Protein AF-C6Y3M0-F1 (afdb_monomer)

Secondary structure (DSSP, 8-state):
------------S-GGGGHHHHHHHHHHSS-THHHHHIIIIITT-HHHHHHHHHHH----HHHHHHHHHHHHHHHHTTSPPPHHHHHHHHHHHHHHHHHHHHHHHTT-HHHHHHHHHHHHHHHGGG----SS--HHHHHHHHHHHHHHHHHHHS---HHHHHHHHHHHHHHHHH---SS-THHHHHHHHHHHH-GGGT---

Sequence (201 aa):
MKEELLFNEPFPAGIEQHIPALEKVLSALPEKGYLTTLHEYALDDRVLLHKMIFRFLSFSFGETVKMLQGLILYQKRGSKLNEIEKERIE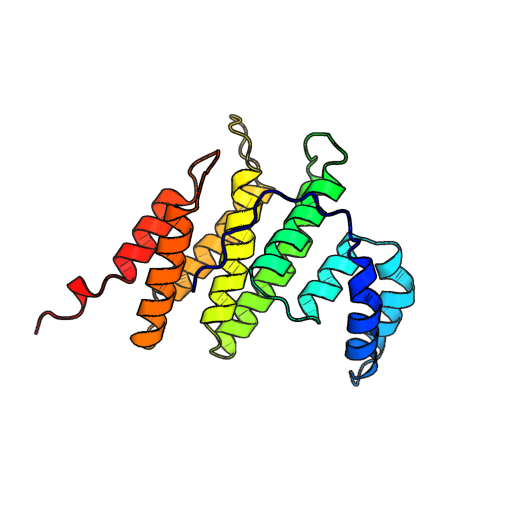QVTLVLMRRARDYRQAGDLVKAVELAFVVLTTIEPELEYTEITDWVYDTILEDASDFMTELVKCEIALDLKQELYEMIQAYLKAWKPRCGYMKGDCEEWLKALDKRRFFKW

Nearest PDB structures (foldseek):
  7xc7-assembly1_D  TM=3.978E-01  e=8.635E+00  Candidatus Scalindua brodae
  5jhe-assembly1_A-2  TM=2.469E-01  e=9.480E+00  Saccharomyces cerevisiae S288C
  4uos-assembly1_A  TM=2.429E-01  e=7.865E+00  synthetic construct

Organism: Pedobacter heparinus (strain ATCC 13125 / DSM 2366 / CIP 104194 / JCM 7457 / NBRC 12017 / NCIMB 9290 / NRRL B-14731 / HIM 762-3) (NCBI:txid485917)

Solvent-accessible surface area (backbone atoms only — not comparable to full-atom values): 11854 Å² total; per-residue (Å²): 138,85,77,76,83,82,86,80,70,85,80,84,78,59,77,69,77,48,45,68,60,48,52,54,54,32,69,68,43,94,63,51,63,62,41,51,43,41,77,75,46,21,80,83,32,66,60,53,38,50,36,51,45,66,70,75,53,87,71,56,63,69,56,49,34,52,52,53,48,43,50,53,54,62,60,25,73,90,50,83,71,52,68,71,49,45,52,50,50,46,61,38,49,52,46,42,52,49,50,17,50,52,27,45,75,72,66,42,52,66,62,17,49,44,39,34,45,37,51,46,72,55,49,50,62,67,47,69,94,53,100,66,80,57,62,67,59,48,51,53,45,48,58,35,49,52,52,50,55,53,55,61,70,48,97,67,59,73,67,56,44,48,53,51,43,52,51,54,50,52,44,63,71,70,56,76,65,65,68,57,74,64,54,60,58,52,55,50,48,45,58,66,53,47,64,86,75,76,73,84,128

Foldseek 3Di:
DDPPLPPDDDPPPDLVVCLVVLLVQCVPDPDVVVVVCCVPPCVPPVLSSLLSCLQGDDDDLSVLLNSLLNLLCVQQVVHQHDPVSLVSSLSNLVSLQVVLVVCVVVVVNVSSLSSLCSQQQNLQQSDDPDPDPPVSSVVSNCSSLVSLVVSLPDPDDLVVLVVVLVVLVVCVVVDDGPPCVCVVSSVVSNVSSDCPPVDDD

Mean predicted aligned error: 7.67 Å

Structure (mmCIF, N/CA/C/O backbone):
data_AF-C6Y3M0-F1
#
_entry.id   AF-C6Y3M0-F1
#
loop_
_atom_site.group_PDB
_atom_site.id
_atom_site.type_symbol
_atom_site.label_atom_id
_atom_site.label_alt_id
_atom_site.label_comp_id
_atom_site.label_asym_id
_atom_site.label_entity_id
_atom_site.label_seq_id
_atom_site.pdbx_PDB_ins_code
_atom_site.Cartn_x
_atom_site.Cartn_y
_atom_site.Cartn_z
_atom_site.occupancy
_atom_site.B_iso_or_equiv
_atom_site.auth_seq_id
_atom_site.auth_comp_id
_atom_site.auth_asym_id
_atom_site.auth_atom_id
_atom_site.pdbx_PDB_model_num
ATOM 1 N N . MET A 1 1 ? -5.063 -15.508 15.391 1.00 32.97 1 MET A N 1
ATOM 2 C CA . MET A 1 1 ? -4.754 -15.668 13.958 1.00 32.97 1 MET A CA 1
ATOM 3 C C . MET A 1 1 ? -3.236 -15.740 13.832 1.00 32.97 1 MET A C 1
ATOM 5 O O . MET A 1 1 ? -2.575 -14.798 14.240 1.00 32.97 1 MET A O 1
ATOM 9 N N . LYS A 1 2 ? -2.674 -16.899 13.469 1.00 30.97 2 LYS A N 1
ATOM 10 C CA 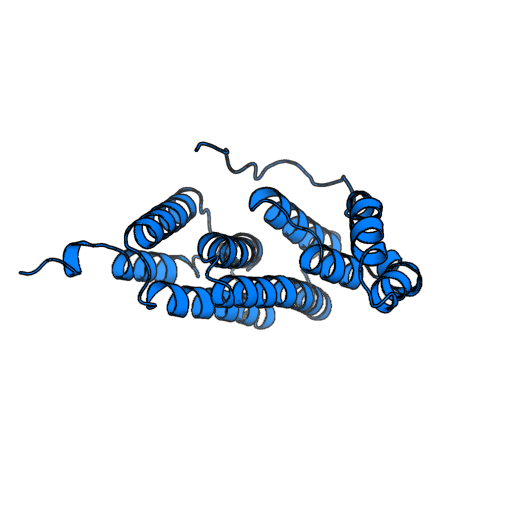. LYS A 1 2 ? -1.222 -17.103 13.323 1.00 30.97 2 LYS A CA 1
ATOM 11 C C . LYS A 1 2 ? -0.934 -17.331 11.844 1.00 30.97 2 LYS A C 1
ATOM 13 O O . LYS A 1 2 ? -0.800 -18.471 11.419 1.00 30.97 2 LYS A O 1
ATOM 18 N N . GLU A 1 3 ? -0.899 -16.256 11.072 1.00 38.97 3 GLU A N 1
ATOM 19 C CA . GLU A 1 3 ? -0.116 -16.271 9.843 1.00 38.97 3 GLU A CA 1
ATOM 20 C C . GLU A 1 3 ? 1.309 -15.941 10.273 1.00 38.97 3 GLU A C 1
ATOM 22 O O . GLU A 1 3 ? 1.607 -14.836 10.725 1.00 38.97 3 GLU A O 1
ATOM 27 N N . GLU A 1 4 ? 2.177 -16.952 10.264 1.00 37.25 4 GLU A N 1
ATOM 28 C CA . GLU A 1 4 ? 3.612 -16.712 10.312 1.00 37.25 4 GLU A CA 1
ATOM 29 C C . GLU A 1 4 ? 3.942 -15.775 9.151 1.00 37.25 4 GLU A C 1
ATOM 31 O O . GLU A 1 4 ? 3.707 -16.110 7.991 1.00 37.25 4 GLU A O 1
ATOM 36 N N . LEU A 1 5 ? 4.426 -14.575 9.473 1.00 40.88 5 LEU A N 1
ATOM 37 C CA . LEU A 1 5 ? 4.916 -13.611 8.498 1.00 40.88 5 LEU A CA 1
ATOM 38 C C . LEU A 1 5 ? 6.072 -14.260 7.717 1.00 40.88 5 LEU A C 1
ATOM 40 O O . LEU A 1 5 ? 7.223 -14.285 8.156 1.00 40.88 5 LEU A O 1
ATOM 44 N N . LEU A 1 6 ? 5.724 -14.866 6.582 1.00 40.81 6 LEU A N 1
ATOM 45 C CA . LEU A 1 6 ? 6.615 -15.570 5.667 1.00 40.81 6 LEU A CA 1
ATOM 46 C C . LEU A 1 6 ? 7.491 -14.550 4.932 1.00 40.81 6 LEU A C 1
ATOM 48 O O . LEU A 1 6 ? 7.184 -14.134 3.819 1.00 40.81 6 LEU A O 1
ATOM 52 N N . PHE A 1 7 ? 8.592 -14.157 5.568 1.00 43.25 7 PHE A N 1
ATOM 53 C CA . PHE A 1 7 ? 9.584 -13.220 5.030 1.00 43.25 7 PHE A CA 1
ATOM 54 C C . PHE A 1 7 ? 10.675 -13.870 4.151 1.00 43.25 7 PHE A C 1
ATOM 56 O O . PHE A 1 7 ? 11.654 -13.205 3.836 1.00 43.25 7 PHE A O 1
ATOM 63 N N . ASN A 1 8 ? 10.564 -15.151 3.767 1.00 34.91 8 ASN A N 1
ATOM 64 C CA . ASN A 1 8 ? 11.735 -15.917 3.301 1.00 34.91 8 ASN A CA 1
ATOM 65 C C . ASN A 1 8 ? 11.587 -16.722 2.000 1.00 34.91 8 ASN A C 1
ATOM 67 O O . ASN A 1 8 ? 12.447 -17.558 1.729 1.00 34.91 8 ASN A O 1
ATOM 71 N N . GLU A 1 9 ? 10.580 -16.479 1.161 1.00 36.66 9 GLU A N 1
ATOM 72 C CA . GLU A 1 9 ? 10.573 -17.080 -0.182 1.00 36.66 9 GLU A CA 1
ATOM 73 C C . GLU A 1 9 ? 10.871 -16.030 -1.254 1.00 36.66 9 GLU A C 1
ATOM 75 O O . GLU A 1 9 ? 10.272 -14.951 -1.230 1.00 36.66 9 GLU A O 1
ATOM 80 N N . PRO A 1 10 ? 11.787 -16.314 -2.202 1.00 39.59 10 PRO A N 1
ATOM 81 C CA . PRO A 1 10 ? 11.942 -15.465 -3.370 1.00 39.59 10 PRO A CA 1
ATOM 82 C C . PRO A 1 10 ? 10.592 -15.412 -4.087 1.00 39.59 10 PRO A C 1
ATOM 84 O O . PRO A 1 10 ? 9.888 -16.418 -4.166 1.00 39.59 10 PRO A O 1
ATOM 87 N N . PHE A 1 11 ? 10.230 -14.250 -4.622 1.00 44.31 11 PHE A N 1
ATOM 88 C CA . PHE A 1 11 ? 9.036 -14.086 -5.444 1.00 44.31 11 PHE A CA 1
ATOM 89 C C . PHE A 1 11 ? 9.421 -14.143 -6.935 1.00 44.31 11 PHE A C 1
ATOM 91 O O . PHE A 1 11 ? 9.713 -13.098 -7.516 1.00 44.31 11 PHE A O 1
ATOM 98 N N . PRO A 1 12 ? 9.465 -15.328 -7.584 1.00 46.56 12 PRO A N 1
ATOM 99 C CA . PRO A 1 12 ? 9.641 -15.436 -9.030 1.00 46.56 12 PRO A CA 1
ATOM 100 C C . PRO A 1 12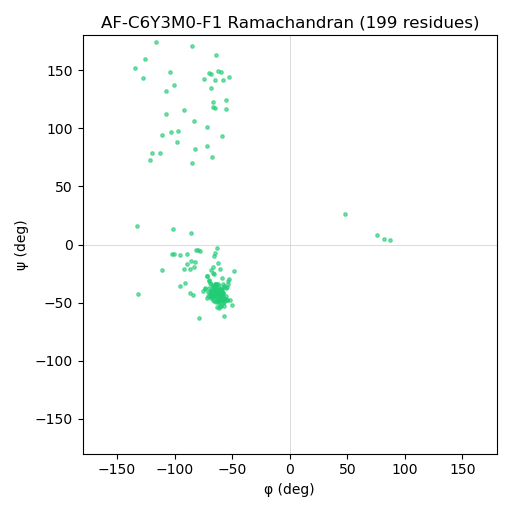 ? 8.324 -15.710 -9.784 1.00 46.56 12 PRO A C 1
ATOM 102 O O . PRO A 1 12 ? 8.373 -16.066 -10.958 1.00 46.56 12 PRO A O 1
ATOM 105 N N . ALA A 1 13 ? 7.147 -15.568 -9.160 1.00 46.09 13 ALA A N 1
ATOM 106 C CA . ALA A 1 13 ? 5.858 -15.714 -9.846 1.00 46.09 13 ALA A CA 1
ATOM 107 C C . ALA A 1 13 ? 5.325 -14.331 -10.245 1.00 46.09 13 ALA A C 1
ATOM 109 O O . ALA A 1 13 ? 4.801 -13.585 -9.424 1.00 46.09 13 ALA A O 1
ATOM 110 N N . GLY A 1 14 ? 5.565 -13.969 -11.503 1.00 68.62 14 GLY A N 1
ATOM 111 C CA . GLY A 1 14 ? 5.396 -12.627 -12.045 1.00 68.62 14 GLY A CA 1
ATOM 112 C C . GLY A 1 14 ? 4.021 -12.004 -11.800 1.00 68.62 14 GLY A C 1
ATOM 113 O O . GLY A 1 14 ? 2.990 -12.673 -11.865 1.00 68.62 14 GLY A O 1
ATOM 114 N N . ILE A 1 15 ? 4.014 -10.688 -11.570 1.00 83.44 15 ILE A N 1
ATOM 115 C CA . ILE A 1 15 ? 2.803 -9.867 -11.454 1.00 83.44 15 ILE A CA 1
ATOM 116 C C . ILE A 1 15 ? 1.801 -10.105 -12.606 1.00 83.44 15 ILE A C 1
ATOM 118 O O . ILE A 1 15 ? 0.601 -9.891 -12.460 1.00 83.44 15 ILE A O 1
ATOM 122 N N . GLU A 1 16 ? 2.298 -10.601 -13.736 1.00 86.56 16 GLU A N 1
ATOM 123 C CA . GLU A 1 16 ? 1.573 -11.030 -14.921 1.00 86.56 16 GLU A CA 1
ATOM 124 C C . GLU A 1 16 ? 0.453 -12.033 -14.621 1.00 86.56 16 GLU A C 1
ATOM 126 O O . GLU A 1 16 ? -0.578 -12.016 -15.289 1.00 86.56 16 GLU A O 1
ATOM 131 N N . GLN A 1 17 ? 0.590 -12.857 -13.579 1.00 88.75 17 GLN A N 1
ATOM 132 C CA . GLN A 1 17 ? -0.464 -13.788 -13.162 1.00 88.75 17 GLN A CA 1
ATOM 133 C C . GLN A 1 17 ? -1.771 -13.081 -12.765 1.00 88.75 17 GLN A C 1
ATOM 135 O O . GLN A 1 17 ? -2.840 -13.689 -12.777 1.00 88.75 17 GLN A O 1
ATOM 140 N N . HIS A 1 18 ? -1.700 -11.792 -12.419 1.00 91.06 18 HIS A N 1
ATOM 141 C CA . HIS A 1 18 ? -2.857 -10.983 -12.053 1.00 91.06 18 HIS A CA 1
ATOM 142 C C . HIS A 1 18 ? -3.514 -10.300 -13.262 1.00 91.06 18 HIS A C 1
ATOM 144 O O . HIS A 1 18 ? -4.606 -9.750 -13.108 1.00 91.06 18 HIS A O 1
ATOM 150 N N . ILE A 1 19 ? -2.910 -10.360 -14.459 1.00 93.62 19 ILE A N 1
ATOM 151 C CA . ILE A 1 19 ? -3.464 -9.750 -15.679 1.00 93.62 19 ILE A CA 1
ATOM 152 C C . ILE A 1 19 ? -4.871 -10.282 -15.985 1.00 93.62 19 ILE A C 1
ATOM 154 O O . ILE A 1 19 ? -5.762 -9.449 -16.120 1.00 93.62 19 ILE A O 1
ATOM 158 N N . PRO A 1 20 ? -5.156 -11.603 -15.994 1.00 94.75 20 PRO A N 1
ATOM 159 C CA . PRO A 1 20 ? -6.502 -12.087 -16.320 1.00 94.75 20 PRO A CA 1
ATOM 160 C C . PRO A 1 20 ? -7.575 -11.596 -15.337 1.00 94.75 20 PRO A C 1
ATOM 162 O O . PRO A 1 20 ? -8.710 -11.299 -15.717 1.00 94.75 20 PRO A O 1
ATOM 165 N N . ALA A 1 21 ? -7.222 -11.486 -14.051 1.00 94.50 21 ALA A N 1
ATOM 166 C CA . ALA A 1 21 ? -8.118 -10.941 -13.036 1.00 94.50 21 ALA A CA 1
ATOM 167 C C . ALA A 1 21 ? -8.357 -9.441 -13.256 1.00 94.50 21 ALA A C 1
ATOM 169 O O . ALA A 1 21 ? -9.499 -8.982 -13.176 1.00 94.50 21 ALA A O 1
ATOM 170 N N . LEU A 1 22 ? -7.300 -8.691 -13.578 1.00 95.25 22 LEU A N 1
ATOM 171 C CA . LEU A 1 22 ? -7.386 -7.270 -13.891 1.00 95.25 22 LEU A CA 1
ATOM 172 C C . LEU A 1 22 ? -8.236 -7.032 -15.145 1.00 95.25 22 LEU A C 1
ATOM 174 O O . LEU A 1 22 ? -9.172 -6.241 -15.095 1.00 95.25 22 LEU A O 1
ATOM 178 N N . GLU A 1 23 ? -7.994 -7.764 -16.232 1.00 96.44 23 GLU A N 1
ATOM 179 C CA . GLU A 1 23 ? -8.786 -7.694 -17.464 1.00 96.44 23 GLU A CA 1
ATOM 180 C C . GL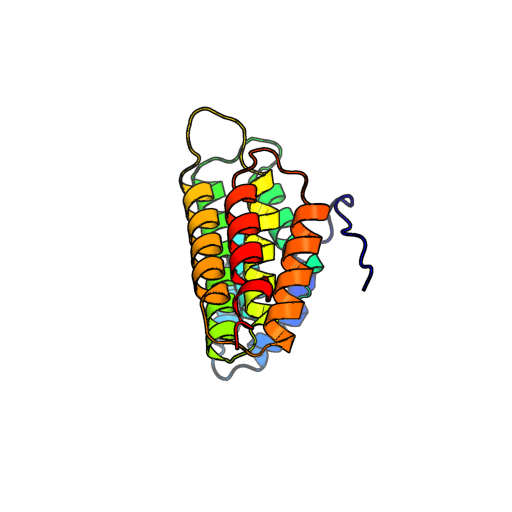U A 1 23 ? -10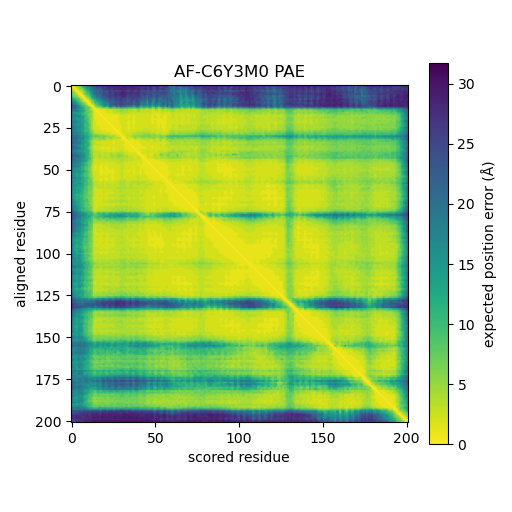.267 -7.937 -17.199 1.00 96.44 23 GLU A C 1
ATOM 182 O O . GLU A 1 23 ? -11.112 -7.188 -17.692 1.00 96.44 23 GLU A O 1
ATOM 187 N N . LYS A 1 24 ? -10.597 -8.943 -16.379 1.00 96.25 24 LYS A N 1
ATOM 188 C CA . LYS A 1 24 ? -11.981 -9.238 -15.998 1.00 96.25 24 LYS A CA 1
ATOM 189 C C . LYS A 1 24 ? -12.634 -8.059 -15.272 1.00 96.25 24 LYS A C 1
ATOM 191 O O . LYS A 1 24 ? -13.768 -7.710 -15.598 1.00 96.25 24 LYS A O 1
ATOM 196 N N . VAL A 1 25 ? -11.938 -7.446 -14.311 1.00 95.38 25 VAL A N 1
ATOM 197 C CA . VAL A 1 25 ? -12.452 -6.286 -13.561 1.00 95.38 25 VAL A CA 1
ATOM 198 C C . VAL A 1 25 ? -12.622 -5.078 -14.481 1.00 95.38 25 VAL A C 1
ATOM 200 O O . VAL A 1 25 ? -13.699 -4.487 -14.521 1.00 95.38 25 VAL A O 1
ATOM 203 N N . LEU A 1 26 ? -11.606 -4.745 -15.278 1.00 95.00 26 LEU A N 1
ATOM 204 C CA . LEU A 1 26 ? -11.639 -3.596 -16.186 1.00 95.00 26 LEU A CA 1
ATOM 205 C C . LEU A 1 26 ? -12.687 -3.762 -17.295 1.00 95.00 26 LEU A C 1
ATOM 207 O O . LEU A 1 26 ? -13.370 -2.807 -17.661 1.00 95.00 26 LEU A O 1
ATOM 211 N N . SER A 1 27 ? -12.892 -4.990 -17.775 1.00 94.44 27 SER A N 1
ATOM 212 C CA . SER A 1 27 ? -13.942 -5.321 -18.745 1.00 94.44 27 SER A CA 1
ATOM 213 C C . SER A 1 27 ? -15.351 -5.177 -18.178 1.00 94.44 27 SER A C 1
ATOM 215 O O . SER A 1 27 ? -16.292 -5.052 -18.959 1.00 94.44 27 SER A O 1
ATOM 217 N N . ALA A 1 28 ? -15.531 -5.162 -16.857 1.00 94.50 28 ALA A N 1
ATOM 218 C CA . ALA A 1 28 ? -16.830 -4.943 -16.225 1.00 94.50 28 ALA A CA 1
ATOM 219 C C . ALA A 1 28 ? -17.131 -3.456 -15.961 1.00 94.50 28 ALA A C 1
ATOM 221 O O . ALA A 1 28 ? -18.292 -3.101 -15.760 1.00 94.50 28 ALA A O 1
ATOM 222 N N . LEU A 1 29 ? -16.122 -2.576 -15.992 1.00 91.44 29 LEU A N 1
ATOM 223 C CA . LEU A 1 29 ? -16.318 -1.144 -15.761 1.00 91.44 29 LEU A CA 1
ATOM 224 C C . LEU A 1 29 ? -17.078 -0.481 -16.928 1.00 91.44 29 LEU A C 1
ATOM 226 O O . LEU A 1 29 ? -16.902 -0.892 -18.083 1.00 91.44 29 LEU A O 1
ATOM 230 N N . PRO A 1 30 ? -17.902 0.554 -16.666 1.00 90.38 30 PRO A N 1
ATOM 231 C CA . PRO A 1 30 ? -18.585 1.308 -17.721 1.00 90.38 30 PRO A CA 1
ATOM 232 C C . PRO A 1 30 ? -17.605 1.978 -18.691 1.00 90.38 30 PRO A C 1
ATOM 234 O O . PRO A 1 30 ? -17.823 1.982 -19.900 1.00 90.38 30 PRO A O 1
ATOM 237 N N . GLU A 1 31 ? -16.498 2.499 -18.162 1.00 89.44 31 GLU A N 1
ATOM 238 C CA . GLU A 1 31 ? -15.431 3.129 -18.931 1.00 89.44 31 GLU A CA 1
ATOM 239 C C . GLU A 1 31 ? -14.357 2.098 -19.299 1.00 89.44 31 GLU A C 1
ATOM 241 O O . GLU A 1 31 ? -13.671 1.551 -18.434 1.00 89.44 31 GLU A O 1
ATOM 246 N N . LYS A 1 32 ? -14.190 1.836 -20.601 1.00 87.31 32 LYS A N 1
ATOM 247 C CA . LYS A 1 32 ? -13.196 0.871 -21.106 1.00 87.31 32 LYS A CA 1
ATOM 248 C C . LYS A 1 32 ? -11.776 1.433 -21.209 1.00 87.31 32 LYS A C 1
ATOM 250 O O . LYS A 1 32 ? -10.861 0.666 -21.486 1.00 87.31 32 LYS A O 1
ATOM 255 N N . GLY A 1 33 ? -11.573 2.726 -20.937 1.00 90.56 33 GLY A N 1
ATOM 256 C CA . GLY A 1 33 ? -10.272 3.394 -21.068 1.00 90.56 33 GLY A CA 1
ATOM 257 C C . GLY A 1 33 ? -9.152 2.722 -20.270 1.00 90.56 33 GLY A C 1
ATOM 258 O O . GLY A 1 33 ? -8.036 2.584 -20.763 1.00 90.56 33 GLY A O 1
ATOM 259 N N . TYR A 1 34 ? -9.455 2.207 -19.075 1.00 91.00 34 TYR A N 1
ATOM 260 C CA . TYR A 1 34 ? -8.484 1.448 -18.285 1.00 91.00 34 TYR A CA 1
ATOM 261 C C . TYR A 1 34 ? -8.097 0.116 -18.931 1.00 91.00 34 TYR A C 1
ATOM 263 O O . TYR A 1 34 ? -6.928 -0.248 -18.886 1.00 91.00 34 TYR A O 1
ATOM 271 N N . LEU A 1 35 ? -9.041 -0.608 -19.542 1.00 92.25 35 LEU A N 1
ATOM 272 C CA . LEU A 1 35 ? -8.728 -1.852 -20.252 1.00 92.25 35 LEU A CA 1
ATOM 273 C C . LEU A 1 35 ? -7.836 -1.566 -21.465 1.00 92.25 35 LEU A C 1
ATOM 275 O O . LEU A 1 35 ? -6.837 -2.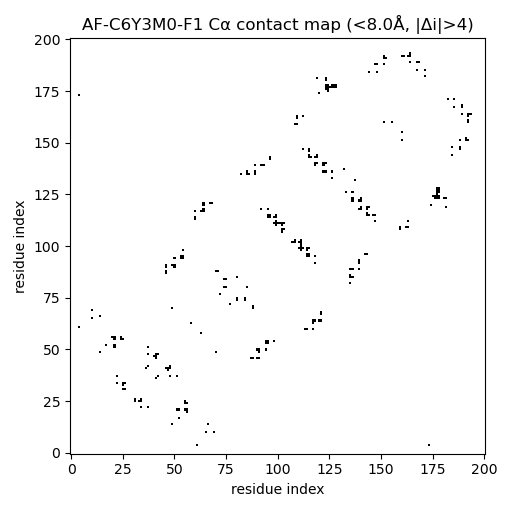247 -21.661 1.00 92.25 35 LEU A O 1
ATOM 279 N N . THR A 1 36 ? -8.143 -0.500 -22.207 1.00 93.00 36 THR A N 1
ATOM 280 C CA . THR A 1 36 ? -7.290 -0.006 -23.294 1.00 93.00 36 THR A CA 1
ATOM 281 C C . THR A 1 36 ? -5.891 0.339 -22.784 1.00 93.00 36 THR A C 1
ATOM 283 O O . THR A 1 36 ? -4.909 -0.145 -23.329 1.00 93.00 36 THR A O 1
ATOM 286 N N . THR A 1 37 ? -5.780 1.075 -21.673 1.00 92.69 37 THR A N 1
ATOM 287 C CA . THR A 1 37 ? -4.479 1.414 -21.067 1.00 92.69 37 THR A CA 1
ATOM 288 C C . THR A 1 37 ? -3.684 0.172 -20.657 1.00 92.69 37 THR A C 1
ATOM 290 O O . THR A 1 37 ? -2.465 0.139 -20.831 1.00 92.69 37 THR A O 1
ATOM 293 N N . LEU A 1 38 ? -4.358 -0.855 -20.125 1.00 92.94 38 LEU A N 1
ATOM 294 C CA . LEU A 1 38 ? -3.716 -2.125 -19.791 1.00 92.94 38 LEU A CA 1
ATOM 295 C C . LEU A 1 38 ? -3.099 -2.759 -21.040 1.00 92.94 38 LEU A C 1
ATOM 297 O O . LEU A 1 38 ? -1.913 -3.075 -21.026 1.00 92.94 38 LEU A O 1
ATOM 301 N N . HIS A 1 39 ? -3.896 -2.918 -22.099 1.00 92.88 39 HIS A N 1
ATOM 302 C CA . HIS A 1 39 ? -3.489 -3.588 -23.337 1.00 92.88 39 HIS A CA 1
ATOM 303 C C . HIS A 1 39 ? -2.465 -2.804 -24.159 1.00 92.88 39 HIS A C 1
ATOM 305 O O . HIS A 1 39 ? -1.649 -3.425 -24.830 1.00 92.88 39 HIS A O 1
ATOM 311 N N . GLU A 1 40 ? -2.491 -1.472 -24.105 1.00 92.88 40 GLU A N 1
ATOM 312 C CA . GLU A 1 40 ? -1.613 -0.618 -24.915 1.00 92.88 40 GLU A CA 1
ATOM 313 C C . GLU A 1 40 ? -0.295 -0.254 -24.226 1.00 92.88 40 GLU A C 1
ATOM 315 O O . GLU A 1 40 ? 0.713 -0.092 -24.909 1.00 92.88 40 GLU A O 1
ATOM 320 N N . TYR A 1 41 ? -0.287 -0.095 -22.898 1.00 90.62 41 TYR A N 1
ATOM 321 C CA . TYR A 1 41 ? 0.852 0.516 -22.200 1.00 90.62 41 TYR A CA 1
ATOM 322 C C . TYR A 1 41 ? 1.324 -0.271 -20.981 1.00 90.62 41 TYR A C 1
ATOM 324 O O . TYR A 1 41 ? 2.525 -0.401 -20.754 1.00 90.62 41 TYR A O 1
ATOM 332 N N . ALA A 1 42 ? 0.405 -0.785 -20.162 1.00 87.56 42 ALA A N 1
ATOM 333 C CA . ALA A 1 42 ? 0.796 -1.325 -18.862 1.00 87.56 42 ALA A CA 1
ATOM 334 C C . ALA A 1 42 ? 1.550 -2.658 -18.957 1.00 87.56 42 ALA A C 1
ATOM 336 O O . ALA A 1 42 ? 2.356 -2.950 -18.082 1.00 87.56 42 ALA A O 1
ATOM 337 N N . LEU A 1 43 ? 1.325 -3.466 -19.998 1.00 84.44 43 LEU A N 1
ATOM 338 C CA . LEU A 1 43 ? 2.049 -4.734 -20.159 1.00 84.44 43 LEU A CA 1
ATOM 339 C C . LEU A 1 43 ? 3.566 -4.533 -20.321 1.00 84.44 43 LEU A C 1
ATOM 341 O O . LEU A 1 43 ? 4.336 -5.335 -19.793 1.00 84.44 43 LEU A O 1
ATOM 345 N N . ASP A 1 44 ? 3.982 -3.437 -20.961 1.00 85.25 44 ASP A N 1
ATOM 346 C CA . ASP A 1 44 ? 5.394 -3.077 -21.139 1.00 85.25 44 ASP A CA 1
ATOM 347 C C . ASP A 1 44 ? 5.923 -2.159 -20.017 1.00 85.25 44 ASP A C 1
ATOM 349 O O . ASP A 1 44 ? 7.130 -2.101 -19.763 1.00 85.25 44 ASP A O 1
ATOM 353 N N . ASP A 1 45 ? 5.033 -1.466 -19.296 1.00 89.69 45 ASP A N 1
ATOM 354 C CA . ASP A 1 45 ? 5.371 -0.630 -18.142 1.00 89.69 45 ASP A CA 1
ATOM 355 C C . ASP A 1 45 ? 5.021 -1.322 -16.816 1.00 89.69 45 ASP A C 1
ATOM 357 O O . ASP A 1 45 ? 3.911 -1.236 -16.280 1.00 89.69 45 ASP A O 1
ATOM 361 N N . ARG A 1 46 ? 6.042 -1.948 -16.217 1.00 88.50 46 ARG A N 1
ATOM 362 C CA . ARG A 1 46 ? 5.931 -2.648 -14.931 1.00 88.50 46 ARG A CA 1
ATOM 363 C C . ARG A 1 46 ? 5.366 -1.766 -13.817 1.00 88.50 46 ARG A C 1
ATOM 365 O O . ARG A 1 46 ? 4.639 -2.277 -12.967 1.00 88.50 46 ARG A O 1
ATOM 372 N N . VAL A 1 47 ? 5.706 -0.479 -13.782 1.00 92.50 47 VAL A N 1
ATOM 373 C CA . VAL A 1 47 ? 5.250 0.443 -12.731 1.00 92.50 47 VAL A CA 1
ATOM 374 C C . VAL A 1 47 ? 3.767 0.728 -12.923 1.00 92.50 47 VAL A C 1
ATOM 376 O O . VAL A 1 47 ? 2.991 0.625 -11.971 1.00 92.50 47 VAL A O 1
ATOM 379 N N . LEU A 1 48 ? 3.349 1.009 -14.159 1.00 94.25 48 LEU A N 1
ATOM 380 C CA . LEU A 1 48 ? 1.940 1.191 -14.491 1.00 94.25 48 LEU A CA 1
ATOM 381 C C . LEU A 1 48 ? 1.118 -0.066 -14.180 1.00 94.25 48 LEU A C 1
ATOM 383 O O . LEU A 1 48 ? 0.052 0.050 -13.575 1.00 94.25 48 LEU A O 1
ATOM 387 N N . LEU A 1 49 ? 1.633 -1.259 -14.490 1.00 93.94 49 LEU A N 1
ATOM 388 C CA . LEU A 1 49 ? 0.967 -2.522 -14.167 1.00 93.94 49 LEU A CA 1
ATOM 389 C C . LEU A 1 49 ? 0.731 -2.691 -12.660 1.00 93.94 49 LEU A C 1
ATOM 391 O O . LEU A 1 49 ? -0.388 -3.006 -12.257 1.00 93.94 49 LEU A O 1
ATOM 395 N N . HIS A 1 50 ? 1.732 -2.405 -11.815 1.00 94.31 50 HIS A N 1
ATOM 396 C CA . HIS A 1 50 ? 1.558 -2.424 -10.353 1.00 94.31 50 HIS A CA 1
ATOM 397 C C . HIS A 1 50 ? 0.507 -1.408 -9.897 1.00 94.31 50 HIS A C 1
ATOM 399 O O . HIS A 1 50 ? -0.371 -1.745 -9.104 1.00 94.31 50 HIS A O 1
ATOM 405 N N . LYS A 1 51 ? 0.548 -0.176 -10.428 1.00 95.69 51 LYS A N 1
ATOM 406 C CA . LYS A 1 51 ? -0.438 0.870 -10.102 1.00 95.69 51 LYS A CA 1
ATOM 407 C C . LYS A 1 51 ? -1.854 0.420 -10.448 1.00 95.69 51 LYS A C 1
ATOM 409 O O . LYS A 1 51 ? -2.767 0.622 -9.653 1.00 95.69 51 LYS A O 1
ATOM 414 N N . MET A 1 52 ? -2.051 -0.195 -11.611 1.00 95.38 52 MET A N 1
ATOM 415 C CA . MET A 1 52 ? -3.362 -0.693 -12.025 1.00 95.38 52 MET A CA 1
ATOM 416 C C . MET A 1 52 ? -3.822 -1.858 -11.151 1.00 95.38 52 MET A C 1
ATOM 418 O O . MET A 1 52 ? -4.957 -1.860 -10.678 1.00 95.38 52 MET A O 1
ATOM 422 N N . ILE A 1 53 ? -2.938 -2.810 -10.867 1.00 94.62 53 ILE A N 1
ATOM 423 C CA . ILE A 1 53 ? -3.257 -3.960 -10.023 1.00 94.62 53 ILE A CA 1
ATOM 424 C C . ILE A 1 53 ? -3.656 -3.521 -8.615 1.00 94.62 53 ILE A C 1
ATOM 426 O O . ILE A 1 53 ? -4.737 -3.884 -8.157 1.00 94.62 53 ILE A O 1
ATOM 430 N N . PHE A 1 54 ? -2.866 -2.673 -7.955 1.00 94.88 54 PHE A N 1
ATOM 431 C CA . PHE A 1 54 ? -3.213 -2.181 -6.620 1.00 94.88 54 PHE A CA 1
ATOM 432 C C . PHE A 1 54 ? -4.443 -1.276 -6.600 1.00 94.88 54 PHE A C 1
ATOM 434 O O . PHE A 1 54 ? -5.107 -1.178 -5.566 1.00 94.88 54 PHE A O 1
ATOM 441 N N . ARG A 1 55 ? -4.773 -0.628 -7.720 1.00 93.88 55 ARG A N 1
ATOM 442 C CA . ARG A 1 55 ? -5.978 0.195 -7.830 1.00 93.88 55 ARG A CA 1
ATOM 443 C C . ARG A 1 55 ? -7.252 -0.635 -7.950 1.00 93.88 55 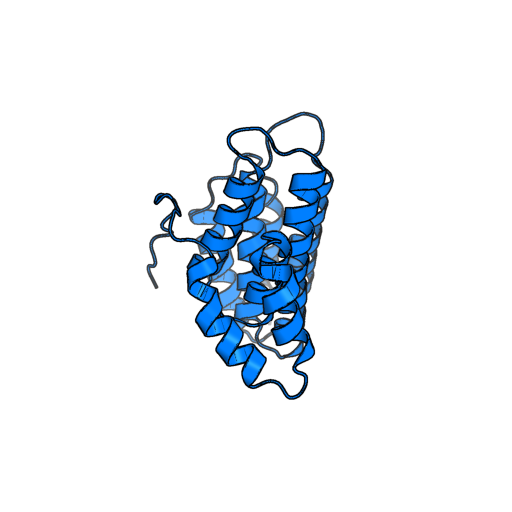ARG A C 1
ATOM 445 O O . ARG A 1 55 ? -8.262 -0.254 -7.369 1.00 93.88 55 ARG A O 1
ATOM 452 N N . PHE A 1 56 ? -7.222 -1.728 -8.710 1.00 93.25 56 PHE A N 1
ATOM 453 C CA . PHE A 1 56 ? -8.441 -2.436 -9.114 1.00 93.25 56 PHE A CA 1
ATOM 454 C C . PHE A 1 56 ? -8.625 -3.811 -8.472 1.00 93.25 56 PHE A C 1
ATOM 456 O O . PHE A 1 56 ? -9.755 -4.292 -8.403 1.00 93.25 56 PHE A O 1
ATOM 463 N N . LEU A 1 57 ? -7.554 -4.450 -8.002 1.00 93.50 57 LEU A N 1
ATOM 464 C CA . LEU A 1 57 ? -7.620 -5.773 -7.385 1.00 93.50 57 LEU A CA 1
ATOM 465 C C . LEU A 1 57 ? -7.496 -5.683 -5.864 1.00 93.50 57 LEU A C 1
ATOM 467 O O . LEU A 1 57 ? -6.838 -4.800 -5.317 1.00 93.50 57 LEU A O 1
ATOM 471 N N . SER A 1 58 ? -8.146 -6.607 -5.164 1.00 89.75 58 SER A N 1
ATOM 472 C CA . SER A 1 58 ? -8.046 -6.742 -3.710 1.00 89.75 58 SER A CA 1
ATOM 473 C C . SER A 1 58 ? -7.089 -7.863 -3.355 1.00 89.75 58 SER A C 1
ATOM 475 O O . SER A 1 58 ? -7.136 -8.927 -3.964 1.00 89.75 58 SER A O 1
ATOM 477 N N . PHE A 1 59 ? -6.258 -7.605 -2.354 1.00 88.81 59 PHE A N 1
ATOM 478 C CA . PHE A 1 59 ? -5.229 -8.514 -1.875 1.00 88.81 59 PHE A CA 1
ATOM 479 C C . PHE A 1 59 ? -5.265 -8.560 -0.357 1.00 88.81 59 PHE A C 1
ATOM 481 O O . PHE A 1 59 ? -5.652 -7.583 0.288 1.00 88.81 59 PHE A O 1
ATOM 488 N N . SER A 1 60 ? -4.843 -9.687 0.200 1.00 88.69 60 SER A N 1
ATOM 489 C CA . SER A 1 60 ? -4.486 -9.763 1.613 1.00 88.69 60 SER A CA 1
ATOM 490 C C . SER A 1 60 ? -3.272 -8.878 1.923 1.00 88.69 60 SER A C 1
ATOM 492 O O . SER A 1 60 ? -2.500 -8.497 1.032 1.00 88.69 60 SER A O 1
ATOM 494 N N . PHE A 1 61 ? -3.060 -8.591 3.209 1.00 87.12 61 PHE A N 1
ATOM 495 C CA . PHE A 1 61 ? -1.858 -7.914 3.695 1.00 87.12 61 PHE A CA 1
ATOM 496 C C . PHE A 1 61 ? -0.576 -8.577 3.158 1.00 87.12 61 PHE A C 1
ATOM 498 O O . PHE A 1 61 ? 0.254 -7.918 2.531 1.00 87.12 61 PHE A O 1
ATOM 505 N N . GLY A 1 62 ? -0.446 -9.900 3.322 1.00 85.81 62 GLY A N 1
ATOM 506 C CA . GLY A 1 62 ? 0.745 -10.649 2.913 1.00 85.81 62 GLY A CA 1
ATOM 507 C C . GLY A 1 62 ? 1.000 -10.641 1.402 1.00 85.81 62 GLY A C 1
ATOM 508 O O . GLY A 1 62 ? 2.147 -10.508 0.977 1.00 85.81 62 GLY A O 1
ATOM 509 N N . GLU A 1 63 ? -0.046 -10.740 0.578 1.00 89.50 63 GLU A N 1
ATOM 510 C CA . GLU A 1 63 ? 0.085 -10.614 -0.883 1.00 89.50 63 GLU A CA 1
ATOM 511 C C . GLU A 1 63 ? 0.539 -9.209 -1.290 1.00 89.50 63 GLU A C 1
ATOM 513 O O . GLU A 1 63 ? 1.401 -9.071 -2.159 1.00 89.50 63 GLU A O 1
ATOM 518 N N . THR A 1 64 ? 0.008 -8.172 -0.636 1.00 92.06 64 THR A N 1
ATOM 519 C CA . THR A 1 64 ? 0.369 -6.779 -0.931 1.00 92.06 64 THR A CA 1
ATOM 520 C C . THR A 1 64 ? 1.829 -6.500 -0.560 1.00 92.06 64 THR A C 1
ATOM 522 O O . THR A 1 64 ? 2.556 -5.924 -1.371 1.00 92.06 64 THR A O 1
ATOM 525 N N . VAL A 1 65 ? 2.291 -6.982 0.605 1.00 90.06 65 VAL A N 1
ATOM 526 C CA . VAL A 1 65 ? 3.710 -6.929 1.010 1.00 90.06 65 VAL A CA 1
ATOM 527 C C . VAL A 1 65 ? 4.592 -7.616 -0.029 1.00 90.06 65 VAL A C 1
ATOM 529 O O . VAL A 1 65 ? 5.523 -6.999 -0.544 1.00 90.06 65 VAL A O 1
ATOM 532 N N . LYS A 1 66 ? 4.286 -8.868 -0.397 1.00 88.81 66 LYS A N 1
ATOM 533 C CA . LYS A 1 66 ? 5.082 -9.626 -1.378 1.00 88.81 66 LYS A CA 1
ATOM 534 C C . LYS A 1 66 ? 5.150 -8.923 -2.732 1.00 88.81 66 LYS A C 1
ATOM 536 O O . LYS A 1 66 ? 6.206 -8.903 -3.360 1.00 88.81 66 LYS A O 1
ATOM 541 N N . MET A 1 67 ? 4.049 -8.321 -3.175 1.00 91.25 67 MET A N 1
ATOM 542 C CA . MET A 1 67 ? 3.998 -7.602 -4.445 1.00 91.25 67 MET A CA 1
ATOM 543 C C . MET A 1 67 ? 4.838 -6.319 -4.412 1.00 91.25 67 MET A C 1
ATOM 545 O O . MET A 1 67 ? 5.590 -6.058 -5.352 1.00 91.25 67 MET A O 1
ATOM 549 N N . LEU A 1 68 ? 4.777 -5.550 -3.321 1.00 92.44 68 LEU A N 1
ATOM 550 C CA . LEU A 1 68 ? 5.595 -4.346 -3.160 1.00 92.44 68 LEU A CA 1
ATOM 551 C C . LEU A 1 68 ? 7.091 -4.684 -3.004 1.00 92.44 68 LEU A C 1
ATOM 553 O O . LEU A 1 68 ? 7.932 -4.048 -3.637 1.00 92.44 68 LEU A O 1
ATOM 557 N N . GLN A 1 69 ? 7.431 -5.741 -2.262 1.00 90.12 69 GLN A N 1
ATOM 558 C CA . GLN A 1 69 ? 8.798 -6.274 -2.188 1.00 90.12 69 GLN A CA 1
ATOM 559 C C . GLN A 1 69 ? 9.302 -6.738 -3.561 1.00 90.12 69 GLN A C 1
ATOM 561 O O . GLN A 1 69 ? 10.434 -6.442 -3.941 1.00 90.12 69 GLN A O 1
ATOM 566 N N . GLY A 1 70 ? 8.453 -7.419 -4.336 1.00 88.38 70 GLY A N 1
ATOM 567 C CA . GLY A 1 70 ? 8.758 -7.831 -5.705 1.00 88.38 70 GLY A CA 1
ATOM 568 C C . GLY A 1 70 ? 9.076 -6.647 -6.622 1.00 88.38 70 GLY A C 1
ATOM 569 O O . GLY A 1 70 ? 10.033 -6.716 -7.395 1.00 88.38 70 GLY A O 1
ATOM 570 N N . LEU A 1 71 ? 8.337 -5.537 -6.500 1.00 91.12 71 LEU A N 1
ATOM 571 C CA . LEU A 1 71 ? 8.641 -4.293 -7.212 1.00 91.12 71 LEU A CA 1
ATOM 572 C C . LEU A 1 71 ? 10.014 -3.737 -6.824 1.00 91.12 71 LEU A C 1
ATOM 574 O O . LEU A 1 71 ? 10.802 -3.406 -7.706 1.00 91.12 71 LEU A O 1
ATOM 578 N N . ILE A 1 72 ? 10.306 -3.641 -5.525 1.00 90.31 72 ILE A N 1
ATOM 579 C CA . ILE A 1 72 ? 11.580 -3.107 -5.023 1.00 90.31 72 ILE A CA 1
ATOM 580 C C . ILE A 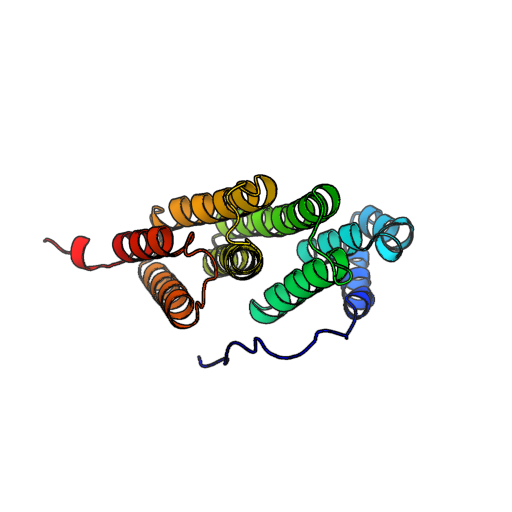1 72 ? 12.751 -3.946 -5.539 1.00 90.31 72 ILE A C 1
ATOM 582 O O . ILE A 1 72 ? 13.717 -3.403 -6.073 1.00 90.31 72 ILE A O 1
ATOM 586 N N . LEU A 1 73 ? 12.646 -5.274 -5.455 1.00 87.81 73 LEU A N 1
ATOM 587 C CA . LEU A 1 73 ? 13.652 -6.194 -5.989 1.00 87.81 73 LEU A CA 1
ATOM 588 C C . LEU A 1 73 ? 13.837 -6.029 -7.503 1.00 87.81 73 LEU A C 1
ATOM 590 O O . LEU A 1 73 ? 14.972 -6.009 -7.985 1.00 87.81 73 LEU A O 1
ATOM 594 N N . TYR A 1 74 ? 12.739 -5.869 -8.247 1.00 87.12 74 TYR A N 1
ATOM 595 C CA . TYR A 1 74 ? 12.780 -5.622 -9.687 1.00 87.12 74 TYR A CA 1
ATOM 596 C C . TYR A 1 74 ? 13.497 -4.311 -10.031 1.00 87.12 74 TYR A C 1
ATOM 598 O O . TYR A 1 74 ? 14.311 -4.295 -10.955 1.00 87.12 74 TYR A O 1
ATOM 606 N N . GLN A 1 75 ? 13.229 -3.229 -9.291 1.00 87.31 75 GLN A N 1
ATOM 607 C CA . GLN A 1 75 ? 13.905 -1.948 -9.509 1.00 87.31 75 GLN A CA 1
ATOM 608 C C . GLN A 1 75 ? 15.389 -2.024 -9.136 1.00 87.31 75 GLN A C 1
ATOM 610 O O . GLN A 1 75 ? 16.220 -1.515 -9.875 1.00 87.31 75 GLN A O 1
ATOM 615 N N . LYS A 1 76 ? 15.741 -2.732 -8.053 1.00 85.12 76 LYS A N 1
ATOM 616 C CA . LYS A 1 76 ? 17.135 -2.874 -7.606 1.00 85.12 76 LYS A CA 1
ATOM 617 C C . LYS A 1 76 ? 18.043 -3.511 -8.645 1.00 85.12 76 LYS A C 1
ATOM 619 O O . LYS A 1 76 ? 19.215 -3.161 -8.707 1.00 85.12 76 LYS A O 1
ATOM 624 N N . ARG A 1 77 ? 17.558 -4.509 -9.395 1.00 77.25 77 ARG A N 1
ATOM 625 C CA . ARG A 1 77 ? 18.366 -5.311 -10.344 1.00 77.25 77 ARG A CA 1
ATOM 626 C C . ARG A 1 77 ? 19.693 -5.841 -9.759 1.00 77.25 77 ARG A C 1
ATOM 628 O O . ARG A 1 77 ? 20.640 -6.093 -10.497 1.00 77.25 77 ARG A O 1
ATOM 635 N N . GLY A 1 78 ? 19.767 -6.024 -8.437 1.00 69.38 78 GLY A N 1
ATOM 636 C CA . GLY A 1 78 ? 20.979 -6.449 -7.723 1.00 69.38 78 GLY A CA 1
ATOM 637 C C . GLY A 1 78 ? 21.938 -5.325 -7.297 1.00 69.38 78 GLY A C 1
ATOM 638 O O . GLY A 1 78 ? 22.983 -5.623 -6.726 1.00 69.38 78 GLY A O 1
ATOM 639 N N . SER A 1 79 ? 21.595 -4.057 -7.526 1.00 76.88 79 SER A N 1
ATOM 640 C CA . SER A 1 79 ? 22.329 -2.868 -7.074 1.00 76.88 79 SER A CA 1
ATOM 641 C C . SER A 1 79 ? 21.514 -2.009 -6.096 1.00 76.88 79 SER A C 1
ATOM 643 O O . SER A 1 79 ? 20.341 -2.280 -5.824 1.00 76.88 79 SER A O 1
ATOM 645 N N . LYS A 1 80 ? 22.151 -0.969 -5.538 1.00 82.38 80 LYS A N 1
ATOM 646 C CA . LYS A 1 80 ? 21.463 0.087 -4.781 1.00 82.38 80 LYS A CA 1
ATOM 647 C C . LYS A 1 80 ? 20.533 0.866 -5.716 1.00 82.38 80 LYS A C 1
ATOM 649 O O . LYS A 1 80 ? 20.899 1.108 -6.864 1.00 82.38 80 LYS A O 1
ATOM 654 N N . LEU A 1 81 ? 19.361 1.249 -5.211 1.00 85.25 81 LEU A N 1
ATOM 655 C CA . LEU A 1 81 ? 18.381 2.023 -5.971 1.00 85.25 81 LEU A CA 1
ATOM 656 C C . LEU A 1 81 ? 18.895 3.437 -6.241 1.00 85.25 81 LEU A C 1
ATOM 658 O O . LEU A 1 81 ? 19.388 4.103 -5.327 1.00 85.25 81 LEU A O 1
ATOM 662 N N . ASN A 1 82 ? 18.734 3.904 -7.474 1.00 86.31 82 ASN A N 1
ATOM 663 C CA . ASN A 1 82 ? 18.869 5.322 -7.804 1.00 86.31 82 ASN A CA 1
ATOM 664 C C . ASN A 1 82 ? 17.553 6.085 -7.556 1.00 86.31 82 ASN A C 1
ATOM 666 O O . ASN A 1 82 ? 16.509 5.485 -7.317 1.00 86.31 82 ASN A O 1
ATOM 670 N N . GLU A 1 83 ? 17.594 7.415 -7.637 1.00 86.56 83 GLU A N 1
ATOM 671 C CA . GLU A 1 83 ? 16.427 8.271 -7.368 1.00 86.56 83 GLU A CA 1
ATOM 672 C C . GLU A 1 83 ? 15.225 7.951 -8.268 1.00 86.56 83 GLU A C 1
ATOM 674 O O . GLU A 1 83 ? 14.112 7.828 -7.773 1.00 86.56 83 GLU A O 1
ATOM 679 N N . ILE A 1 84 ? 15.439 7.694 -9.563 1.00 89.94 84 ILE A N 1
ATOM 680 C CA . ILE A 1 84 ? 14.356 7.358 -10.507 1.00 89.94 84 ILE A CA 1
ATOM 681 C C . ILE A 1 84 ? 13.668 6.048 -10.102 1.00 89.94 84 ILE A C 1
ATOM 683 O O . ILE A 1 84 ? 12.450 5.896 -10.202 1.00 89.94 84 ILE A O 1
ATOM 687 N N . GLU A 1 85 ? 14.444 5.062 -9.664 1.00 90.56 85 GLU A N 1
ATOM 688 C CA . GLU A 1 85 ? 13.924 3.780 -9.196 1.00 90.56 85 GLU A CA 1
ATOM 689 C C . GLU A 1 85 ? 13.118 3.927 -7.898 1.00 90.56 85 GLU A C 1
ATOM 691 O O . GLU A 1 85 ? 12.089 3.264 -7.747 1.00 90.56 85 GLU A O 1
ATOM 696 N N . LYS A 1 86 ? 13.528 4.830 -7.002 1.00 91.31 86 LYS A N 1
ATOM 697 C CA . LYS A 1 86 ? 12.783 5.159 -5.778 1.00 91.31 86 LYS A CA 1
ATOM 698 C C . LYS A 1 86 ? 11.504 5.933 -6.075 1.00 91.31 86 LYS A C 1
ATOM 700 O O . LYS A 1 86 ? 10.456 5.556 -5.563 1.00 91.31 86 LYS A O 1
ATOM 705 N N . GLU A 1 87 ? 11.546 6.926 -6.961 1.00 93.00 87 GLU A N 1
ATOM 706 C CA . GLU A 1 87 ? 10.360 7.664 -7.427 1.00 93.00 87 GLU A CA 1
ATOM 707 C C . GLU A 1 87 ? 9.319 6.712 -8.040 1.00 93.00 87 GLU A C 1
ATOM 709 O O . GLU A 1 87 ? 8.111 6.873 -7.877 1.00 93.00 87 GLU A O 1
ATOM 714 N N . ARG A 1 88 ? 9.756 5.654 -8.733 1.00 93.69 88 ARG A N 1
ATOM 715 C CA . ARG A 1 88 ? 8.843 4.621 -9.251 1.00 93.69 88 ARG A CA 1
ATOM 716 C C . ARG A 1 88 ? 8.172 3.815 -8.143 1.00 93.69 88 ARG A C 1
ATOM 718 O O . ARG A 1 88 ? 7.008 3.444 -8.296 1.00 93.69 88 ARG A O 1
ATOM 725 N N . ILE A 1 89 ? 8.889 3.531 -7.059 1.00 94.75 89 ILE A N 1
ATOM 726 C CA . ILE A 1 89 ? 8.331 2.878 -5.869 1.00 94.75 89 ILE A CA 1
ATOM 727 C C . ILE A 1 89 ? 7.338 3.827 -5.189 1.00 94.75 89 ILE A C 1
ATOM 729 O O . ILE A 1 89 ? 6.212 3.414 -4.920 1.00 94.75 89 ILE A O 1
ATOM 733 N N . GLU A 1 90 ? 7.696 5.103 -5.028 1.00 95.69 90 GLU A N 1
ATOM 734 C CA . GLU A 1 90 ? 6.819 6.159 -4.508 1.00 95.69 90 GLU A CA 1
ATOM 735 C C . GLU A 1 90 ? 5.506 6.250 -5.297 1.00 95.69 90 GLU A C 1
ATOM 737 O O . GLU A 1 90 ? 4.414 6.228 -4.736 1.00 95.69 90 GLU A O 1
ATOM 742 N N . GLN A 1 91 ? 5.568 6.261 -6.630 1.00 96.00 91 GLN A N 1
ATOM 743 C CA . GLN A 1 91 ? 4.364 6.310 -7.463 1.00 96.00 91 GLN A CA 1
ATOM 744 C C . GLN A 1 91 ? 3.402 5.140 -7.226 1.00 96.00 91 GLN A C 1
ATOM 746 O O . GLN A 1 91 ? 2.196 5.283 -7.455 1.00 96.00 91 GLN A O 1
ATOM 751 N N . VAL A 1 92 ? 3.920 3.982 -6.819 1.00 96.50 92 VAL A N 1
ATOM 752 C CA . VAL A 1 92 ? 3.124 2.795 -6.501 1.00 96.50 92 VAL A CA 1
ATOM 753 C C . VAL A 1 92 ? 2.597 2.866 -5.068 1.00 96.50 92 VAL A C 1
ATOM 755 O O . VAL A 1 92 ? 1.409 2.610 -4.856 1.00 96.50 92 VAL A O 1
ATOM 758 N N . THR A 1 93 ? 3.419 3.271 -4.096 1.00 96.88 93 THR A N 1
ATOM 759 C CA . THR A 1 93 ? 2.976 3.446 -2.704 1.00 96.88 93 THR A CA 1
ATOM 760 C C . THR A 1 93 ? 1.926 4.549 -2.582 1.00 96.88 93 THR A C 1
ATOM 762 O O . THR A 1 93 ? 0.953 4.370 -1.856 1.00 96.88 93 THR A O 1
ATOM 765 N N . LEU A 1 94 ? 2.000 5.613 -3.389 1.00 96.94 94 LEU A N 1
ATOM 766 C CA . LEU A 1 94 ? 0.951 6.634 -3.492 1.00 96.94 94 LEU A CA 1
ATOM 767 C C . LEU A 1 94 ? -0.412 6.050 -3.894 1.00 96.94 94 LEU A C 1
ATOM 769 O O . LEU A 1 94 ? -1.447 6.539 -3.441 1.00 96.94 94 LEU A O 1
ATOM 773 N N . VAL A 1 95 ? -0.454 5.005 -4.730 1.00 97.19 95 VAL A N 1
ATOM 774 C CA . VAL A 1 95 ? -1.718 4.326 -5.070 1.00 97.19 95 VAL A CA 1
ATOM 775 C C . VAL A 1 95 ? -2.267 3.573 -3.860 1.00 97.19 95 VAL A C 1
ATOM 777 O O . VAL A 1 95 ? -3.463 3.677 -3.580 1.00 97.19 95 VAL A O 1
ATOM 780 N N . LEU A 1 96 ? -1.408 2.868 -3.119 1.00 97.19 96 LEU A N 1
ATOM 781 C CA . LEU A 1 96 ? -1.791 2.179 -1.883 1.00 97.19 96 LEU A CA 1
ATOM 782 C C . LEU A 1 96 ? -2.301 3.173 -0.832 1.00 97.19 96 LEU A C 1
ATOM 784 O O . LEU A 1 96 ? -3.377 2.973 -0.276 1.00 97.19 96 LEU A O 1
ATOM 788 N N . MET A 1 97 ? -1.596 4.286 -0.628 1.00 97.75 97 MET A N 1
ATOM 789 C CA . MET A 1 97 ? -1.973 5.307 0.350 1.00 97.75 97 MET A CA 1
ATOM 790 C C . MET A 1 97 ? -3.228 6.087 -0.051 1.00 97.75 97 MET A C 1
ATOM 792 O O . MET A 1 97 ? -4.007 6.492 0.811 1.00 97.75 97 MET A O 1
ATOM 796 N N . ARG A 1 98 ? -3.490 6.296 -1.348 1.00 97.19 98 ARG A N 1
ATOM 797 C CA . ARG A 1 98 ? -4.793 6.820 -1.803 1.00 97.19 98 ARG A CA 1
ATOM 798 C C . ARG A 1 98 ? -5.915 5.849 -1.468 1.00 97.19 98 ARG A C 1
ATOM 800 O O . ARG A 1 98 ? -6.908 6.247 -0.876 1.00 97.19 98 ARG A O 1
ATOM 807 N N . ARG A 1 99 ? -5.712 4.566 -1.750 1.00 96.00 99 ARG A N 1
ATOM 808 C CA . ARG A 1 99 ? -6.698 3.530 -1.450 1.00 96.00 99 ARG A CA 1
ATOM 809 C C . ARG A 1 99 ? -6.928 3.356 0.057 1.00 96.00 99 ARG A C 1
ATOM 811 O O . ARG A 1 99 ? -8.056 3.119 0.475 1.00 96.00 99 ARG A O 1
ATOM 818 N N . ALA A 1 100 ? -5.895 3.535 0.881 1.00 95.94 100 ALA A N 1
ATOM 819 C CA . ALA A 1 100 ? -6.023 3.577 2.336 1.00 95.94 100 ALA A CA 1
ATOM 820 C C . ALA A 1 100 ? -6.943 4.724 2.788 1.00 95.94 100 ALA A C 1
ATOM 822 O O . ALA A 1 100 ? -7.831 4.526 3.619 1.00 95.94 100 ALA A O 1
ATOM 823 N N . ARG A 1 101 ? -6.789 5.913 2.189 1.00 96.06 101 ARG A N 1
ATOM 824 C CA . ARG A 1 101 ? -7.675 7.061 2.434 1.00 96.06 101 ARG A CA 1
ATOM 825 C C . ARG A 1 101 ? -9.103 6.796 1.957 1.00 96.06 101 ARG A C 1
ATOM 827 O O . ARG A 1 101 ? -10.030 7.120 2.694 1.00 96.06 101 ARG A O 1
ATOM 834 N N . ASP A 1 102 ? -9.283 6.161 0.801 1.00 95.38 102 ASP A N 1
ATOM 835 C CA . ASP A 1 102 ? -10.607 5.777 0.295 1.00 95.38 102 ASP A CA 1
ATOM 836 C C . ASP A 1 102 ? -11.305 4.800 1.258 1.00 95.38 102 ASP A C 1
ATOM 838 O O . ASP A 1 102 ? -12.473 4.986 1.602 1.00 95.38 102 ASP A O 1
ATOM 842 N N . TYR A 1 103 ? -10.581 3.798 1.775 1.00 93.88 103 TYR A N 1
ATOM 843 C CA . TYR A 1 103 ? -11.107 2.884 2.792 1.00 93.88 103 TYR A CA 1
ATOM 844 C C . TYR A 1 103 ? -11.458 3.600 4.096 1.00 93.88 103 TYR A C 1
ATOM 846 O O . TYR A 1 103 ? -12.531 3.362 4.649 1.00 93.88 103 TYR A O 1
ATOM 854 N N . ARG A 1 104 ? -10.616 4.536 4.552 1.00 91.88 104 ARG A N 1
ATOM 855 C CA . ARG A 1 104 ? -10.924 5.380 5.715 1.00 91.88 104 ARG A CA 1
ATOM 856 C C . ARG A 1 104 ? -12.213 6.175 5.503 1.00 91.88 104 ARG A C 1
ATOM 858 O O . ARG A 1 104 ? -13.053 6.198 6.397 1.00 91.88 104 ARG A O 1
ATOM 865 N N . GLN A 1 105 ? -12.389 6.802 4.340 1.00 92.25 105 GLN A N 1
ATOM 866 C CA . GLN A 1 105 ? -13.602 7.562 4.006 1.00 92.25 105 GLN A CA 1
ATOM 867 C C . GLN A 1 105 ? -14.849 6.673 3.940 1.00 92.25 105 GLN A C 1
ATOM 869 O O . GLN A 1 105 ? -15.931 7.104 4.332 1.00 92.25 105 GLN A O 1
ATOM 874 N N . ALA A 1 106 ? -14.694 5.427 3.491 1.00 92.00 106 ALA A N 1
ATOM 875 C CA . ALA A 1 106 ? -15.758 4.429 3.467 1.00 92.00 106 ALA A CA 1
ATOM 876 C C . ALA A 1 106 ? -16.041 3.781 4.841 1.00 92.00 106 ALA A C 1
ATOM 878 O O . ALA A 1 106 ? -16.984 3.000 4.957 1.00 92.00 106 ALA A O 1
ATOM 879 N N . GLY A 1 107 ? -15.244 4.082 5.873 1.00 87.75 107 GLY A N 1
ATOM 880 C CA . GLY A 1 107 ? -15.358 3.492 7.211 1.00 87.75 107 GLY A CA 1
ATOM 881 C C . GLY A 1 107 ? -14.695 2.116 7.374 1.00 87.75 107 GLY A C 1
ATOM 882 O O . GLY A 1 107 ? -14.780 1.533 8.452 1.00 87.75 107 GLY A O 1
ATOM 883 N N . ASP A 1 108 ? -14.002 1.603 6.352 1.00 89.38 108 ASP A N 1
ATOM 884 C CA . ASP A 1 108 ? -13.254 0.336 6.393 1.00 89.38 108 ASP A CA 1
ATOM 885 C C . ASP A 1 108 ? -11.844 0.566 6.964 1.00 89.38 108 ASP A C 1
ATOM 887 O O . ASP A 1 108 ? -10.822 0.569 6.275 1.00 89.38 108 ASP A O 1
ATOM 891 N N . LEU A 1 109 ? -11.801 0.856 8.260 1.00 85.88 109 LEU A N 1
ATOM 892 C CA . LEU A 1 109 ? -10.589 1.317 8.932 1.00 85.88 109 LEU A CA 1
ATOM 893 C C . LEU A 1 109 ? -9.529 0.222 9.105 1.00 85.88 109 LEU A C 1
ATOM 895 O O . LEU A 1 109 ? -8.343 0.545 9.123 1.00 85.88 109 LEU A O 1
ATOM 899 N N . VAL A 1 110 ? -9.929 -1.052 9.169 1.00 84.75 110 VAL A N 1
ATOM 900 C CA . VAL A 1 110 ? -8.983 -2.179 9.215 1.00 84.75 110 VAL A CA 1
ATOM 901 C C . VAL A 1 110 ? -8.166 -2.212 7.929 1.00 84.75 110 VAL A C 1
ATOM 903 O O . VAL A 1 110 ? -6.943 -2.115 7.988 1.00 84.75 110 VAL A O 1
ATOM 906 N N . LYS A 1 111 ? -8.818 -2.222 6.757 1.00 89.56 111 LYS A N 1
ATOM 907 C CA . LYS A 1 111 ? -8.096 -2.216 5.474 1.00 89.56 111 LYS A CA 1
ATOM 908 C C . LYS A 1 111 ? -7.283 -0.950 5.253 1.00 89.56 111 LYS A C 1
ATOM 910 O O . LYS A 1 111 ? -6.218 -1.000 4.641 1.00 89.56 111 LYS A O 1
ATOM 915 N N . ALA A 1 112 ? -7.781 0.189 5.731 1.00 92.06 112 ALA A N 1
ATOM 916 C CA . ALA A 1 112 ? -7.042 1.441 5.677 1.00 92.06 112 ALA A CA 1
ATOM 917 C C . ALA A 1 112 ? -5.693 1.322 6.409 1.00 92.06 112 ALA A C 1
ATOM 919 O O . ALA A 1 112 ? -4.654 1.695 5.864 1.00 92.06 112 ALA A O 1
ATOM 920 N N . VAL A 1 113 ? -5.708 0.739 7.610 1.00 88.81 113 VAL A N 1
ATOM 921 C CA . VAL A 1 113 ? -4.502 0.499 8.407 1.00 88.81 113 VAL A CA 1
ATOM 922 C C . VAL A 1 113 ? -3.624 -0.596 7.818 1.00 88.81 113 VAL A C 1
ATOM 924 O O . VAL A 1 113 ? -2.409 -0.420 7.773 1.00 88.81 113 VAL A O 1
ATOM 927 N N . GLU A 1 114 ? -4.198 -1.689 7.315 1.00 89.75 114 GLU A N 1
ATOM 928 C CA . GLU A 1 114 ? -3.429 -2.737 6.637 1.00 89.75 114 GLU A CA 1
ATOM 929 C C . GLU A 1 114 ? -2.589 -2.158 5.498 1.00 89.75 114 GLU A C 1
ATOM 931 O O . GLU A 1 114 ? -1.394 -2.429 5.432 1.00 89.75 114 GLU A O 1
ATOM 936 N N . LEU A 1 115 ? -3.174 -1.319 4.636 1.00 94.56 115 LEU A N 1
ATOM 937 C CA . LEU A 1 115 ? -2.447 -0.712 3.519 1.00 94.56 115 LEU A CA 1
ATOM 938 C C . LEU A 1 115 ? -1.328 0.230 3.976 1.00 94.56 115 LEU A C 1
ATOM 940 O O . LEU A 1 115 ? -0.237 0.184 3.406 1.00 94.56 115 LEU A O 1
ATOM 944 N N . ALA A 1 116 ? -1.567 1.044 5.007 1.00 93.25 116 ALA A N 1
ATOM 945 C CA . ALA A 1 116 ? -0.524 1.891 5.579 1.00 93.25 116 ALA A CA 1
ATOM 946 C C . ALA A 1 116 ? 0.619 1.043 6.159 1.00 93.25 116 ALA A C 1
ATOM 948 O O . ALA A 1 116 ? 1.789 1.293 5.872 1.00 93.25 116 ALA A O 1
ATOM 949 N N . PHE A 1 117 ? 0.298 -0.034 6.883 1.00 88.88 117 PHE A N 1
ATOM 950 C CA . PHE A 1 117 ? 1.310 -0.961 7.383 1.00 88.88 117 PHE A CA 1
ATOM 951 C C . PHE A 1 117 ? 2.060 -1.680 6.273 1.00 88.88 117 PHE A C 1
ATOM 953 O O . PHE A 1 117 ? 3.265 -1.863 6.408 1.00 88.88 117 PHE A O 1
ATOM 960 N N . VAL A 1 118 ? 1.416 -2.066 5.169 1.00 91.62 118 VAL A N 1
ATOM 961 C CA . VAL A 1 118 ? 2.130 -2.665 4.031 1.00 91.62 118 VAL A CA 1
ATOM 962 C C . VAL A 1 118 ? 3.248 -1.735 3.566 1.00 91.62 118 VAL A C 1
ATOM 964 O O . VAL A 1 118 ? 4.376 -2.192 3.390 1.00 91.62 118 VAL A O 1
ATOM 967 N N . VAL A 1 119 ? 2.958 -0.440 3.414 1.00 93.69 119 VAL A N 1
ATOM 968 C CA . VAL A 1 119 ? 3.958 0.555 3.005 1.00 93.69 119 VAL A CA 1
ATOM 969 C C . VAL A 1 119 ? 5.079 0.638 4.040 1.00 93.69 119 VAL A C 1
ATOM 971 O O . VAL A 1 119 ? 6.235 0.401 3.698 1.00 93.69 119 VAL A O 1
ATOM 974 N N . LEU A 1 120 ? 4.746 0.868 5.311 1.00 89.25 120 LEU A N 1
ATOM 975 C CA . LEU A 1 120 ? 5.726 1.010 6.394 1.00 89.25 120 LEU A CA 1
ATOM 976 C C . LEU A 1 120 ? 6.632 -0.225 6.528 1.00 89.25 120 LEU A C 1
ATOM 978 O O . LEU A 1 120 ? 7.856 -0.121 6.509 1.00 89.25 120 LEU A O 1
ATOM 982 N N . THR A 1 121 ? 6.022 -1.411 6.586 1.00 85.12 121 THR A N 1
ATOM 983 C CA . THR A 1 121 ? 6.712 -2.699 6.771 1.00 85.12 121 THR A CA 1
ATOM 984 C C . THR A 1 121 ? 7.609 -3.078 5.599 1.00 85.12 121 THR A C 1
ATOM 986 O O . THR A 1 121 ? 8.555 -3.846 5.780 1.00 85.12 121 THR A O 1
ATOM 989 N N . THR A 1 122 ? 7.306 -2.574 4.403 1.00 88.62 122 THR A N 1
ATOM 990 C CA . THR A 1 122 ? 8.036 -2.922 3.186 1.00 88.62 122 THR A CA 1
ATOM 991 C C . THR A 1 122 ? 9.129 -1.910 2.864 1.00 88.62 122 THR A C 1
ATOM 993 O O . THR A 1 122 ? 10.181 -2.311 2.381 1.00 88.62 122 THR A O 1
ATOM 996 N N . ILE A 1 123 ? 8.902 -0.621 3.131 1.00 89.25 123 ILE A N 1
ATOM 997 C CA . ILE A 1 123 ? 9.829 0.459 2.767 1.00 89.25 123 ILE A CA 1
ATOM 998 C C . ILE A 1 123 ? 10.889 0.681 3.841 1.00 89.25 123 ILE A C 1
ATOM 1000 O O . ILE A 1 123 ? 12.061 0.836 3.516 1.00 89.25 123 ILE A O 1
ATOM 1004 N N . GLU A 1 124 ? 10.530 0.644 5.124 1.00 85.88 124 GLU A N 1
ATOM 1005 C CA . GLU A 1 124 ? 11.492 0.937 6.190 1.00 85.88 124 GLU A CA 1
ATOM 1006 C C . GLU A 1 124 ? 12.728 0.011 6.189 1.00 85.88 124 GLU A C 1
ATOM 1008 O O . GLU A 1 124 ? 13.843 0.514 6.347 1.00 85.88 124 GLU A O 1
ATOM 1013 N N . PRO A 1 125 ? 12.614 -1.319 5.979 1.00 82.69 125 PRO A N 1
ATOM 1014 C CA . PRO A 1 125 ? 13.790 -2.190 5.908 1.00 82.69 125 PRO A CA 1
ATOM 1015 C C . PRO A 1 125 ? 14.752 -1.862 4.756 1.00 82.69 125 PRO A C 1
ATOM 1017 O O . PRO A 1 125 ? 15.889 -2.342 4.763 1.00 82.69 125 PRO A O 1
ATOM 1020 N N . GLU A 1 126 ? 14.301 -1.084 3.772 1.00 82.38 126 GLU A N 1
ATOM 1021 C CA . GLU A 1 126 ? 15.071 -0.683 2.597 1.00 82.38 126 GLU A CA 1
ATOM 1022 C C . GLU A 1 126 ? 15.929 0.560 2.839 1.00 82.38 126 GLU A C 1
ATOM 1024 O O . GLU A 1 126 ? 16.846 0.813 2.056 1.00 82.38 126 GLU A O 1
ATOM 1029 N N . LEU A 1 127 ? 15.687 1.296 3.929 1.00 79.19 127 LEU A N 1
ATOM 1030 C CA . LEU A 1 127 ? 16.560 2.380 4.357 1.00 79.19 127 LEU A CA 1
ATOM 1031 C C . LEU A 1 127 ? 17.919 1.814 4.792 1.00 79.19 127 LEU A C 1
ATOM 1033 O O . LEU A 1 127 ? 18.038 1.030 5.741 1.00 79.19 127 LEU A O 1
ATOM 1037 N N . GLU A 1 128 ? 18.971 2.220 4.086 1.00 66.38 128 GLU A N 1
ATOM 1038 C CA . GLU A 1 128 ? 20.342 1.979 4.519 1.00 66.38 128 GLU A CA 1
ATOM 1039 C C . GLU A 1 128 ? 20.691 2.931 5.671 1.00 66.38 128 GLU A C 1
ATOM 1041 O O . GLU A 1 128 ? 20.316 4.101 5.663 1.00 66.38 128 GLU A O 1
ATOM 1046 N N . TYR A 1 129 ? 21.453 2.447 6.656 1.00 55.34 129 TYR A N 1
ATOM 1047 C CA . TYR A 1 129 ? 22.104 3.300 7.653 1.00 55.34 129 TYR A CA 1
ATOM 1048 C C . TYR A 1 129 ? 23.198 4.133 6.972 1.00 55.34 129 TYR A C 1
ATOM 1050 O O . TYR A 1 129 ? 24.382 3.810 7.060 1.00 55.34 129 TYR A O 1
ATOM 1058 N N . THR A 1 130 ? 22.826 5.168 6.231 1.00 51.56 130 THR A N 1
ATOM 1059 C CA . THR A 1 130 ? 23.787 6.083 5.616 1.00 51.56 130 THR A CA 1
ATOM 1060 C C . THR A 1 130 ? 23.455 7.519 5.984 1.00 51.56 130 THR A C 1
ATOM 1062 O O . THR A 1 130 ? 22.293 7.882 6.084 1.00 51.56 130 THR A O 1
ATOM 1065 N N . GLU A 1 131 ? 24.494 8.332 6.185 1.00 45.28 131 GLU A N 1
ATOM 1066 C CA . GLU A 1 131 ? 24.443 9.724 6.672 1.00 45.28 131 GLU A CA 1
ATOM 1067 C C . GLU A 1 131 ? 23.698 10.706 5.743 1.00 45.28 131 GLU A C 1
ATOM 1069 O O . GLU A 1 131 ? 23.552 11.879 6.074 1.00 45.28 131 GLU A O 1
ATOM 1074 N N . ILE A 1 132 ? 23.227 10.235 4.584 1.00 54.31 132 ILE A N 1
ATOM 1075 C CA . ILE A 1 132 ? 22.410 10.992 3.638 1.00 54.31 132 ILE A CA 1
ATOM 1076 C C . ILE A 1 132 ? 20.991 10.434 3.733 1.00 54.31 132 ILE A C 1
ATOM 1078 O O . ILE A 1 132 ? 20.758 9.284 3.357 1.00 54.31 132 ILE A O 1
ATOM 1082 N N . THR A 1 133 ? 20.075 11.251 4.251 1.00 58.75 133 THR A N 1
ATOM 1083 C CA . THR A 1 133 ? 18.635 10.986 4.282 1.00 58.75 133 THR A CA 1
ATOM 1084 C C . THR A 1 133 ? 18.131 10.703 2.871 1.00 58.75 133 THR A C 1
ATOM 1086 O O . THR A 1 133 ? 18.352 11.479 1.936 1.00 58.75 133 THR A O 1
ATOM 1089 N N . ASP A 1 134 ? 17.501 9.546 2.705 1.00 76.81 134 ASP A N 1
ATOM 1090 C CA . ASP A 1 134 ? 16.912 9.122 1.446 1.00 76.81 134 ASP A CA 1
ATOM 1091 C C . ASP A 1 134 ? 15.530 9.764 1.318 1.00 76.81 134 ASP A C 1
ATOM 1093 O O . ASP A 1 134 ? 14.514 9.157 1.652 1.00 76.81 134 ASP A O 1
ATOM 1097 N N . TRP A 1 135 ? 15.511 11.024 0.877 1.00 83.31 135 TRP A N 1
ATOM 1098 C CA . TRP A 1 135 ? 14.333 11.891 0.956 1.00 83.31 135 TRP A CA 1
ATOM 1099 C C . TRP A 1 135 ? 13.067 11.288 0.323 1.00 83.31 135 TRP A C 1
ATOM 1101 O O . TRP A 1 135 ? 11.971 11.551 0.813 1.00 83.31 135 TRP A O 1
ATOM 1111 N N . VAL A 1 136 ? 13.187 10.463 -0.730 1.00 88.44 136 VAL A N 1
ATOM 1112 C CA . VAL A 1 136 ? 12.032 9.787 -1.351 1.00 88.44 136 VAL A CA 1
ATOM 1113 C C . VAL A 1 136 ? 11.421 8.779 -0.383 1.00 88.44 136 VAL A C 1
ATOM 1115 O O . VAL A 1 136 ? 10.209 8.739 -0.194 1.00 88.44 136 VAL A O 1
ATOM 1118 N N . TYR A 1 137 ? 12.254 7.952 0.244 1.00 87.69 137 TYR A N 1
ATOM 1119 C CA . TYR A 1 137 ? 11.787 6.956 1.203 1.00 87.69 137 TYR A CA 1
ATOM 1120 C C . TYR A 1 137 ? 11.299 7.597 2.494 1.00 87.69 137 TYR A C 1
ATOM 1122 O O . TYR A 1 137 ? 10.271 7.163 3.010 1.00 87.69 137 TYR A O 1
ATOM 1130 N N . ASP A 1 138 ? 11.964 8.658 2.950 1.00 86.62 138 ASP A N 1
ATOM 1131 C CA . ASP A 1 138 ? 11.489 9.463 4.074 1.00 86.62 138 ASP A CA 1
ATOM 1132 C C . ASP A 1 138 ? 10.093 10.026 3.768 1.00 86.62 138 ASP A C 1
ATOM 1134 O O . ASP A 1 138 ? 9.177 9.826 4.556 1.00 86.62 138 ASP A O 1
ATOM 1138 N N . THR A 1 139 ? 9.872 10.590 2.574 1.00 90.44 139 THR A N 1
ATOM 1139 C CA . THR A 1 139 ? 8.552 11.101 2.147 1.00 90.44 139 THR A CA 1
ATOM 1140 C C . THR A 1 139 ? 7.475 10.009 2.157 1.00 90.44 139 THR A C 1
ATOM 1142 O O . THR A 1 139 ? 6.354 10.238 2.613 1.00 90.44 139 THR A O 1
ATOM 1145 N N . ILE A 1 140 ? 7.792 8.800 1.675 1.00 92.56 140 ILE A N 1
ATOM 1146 C CA . ILE A 1 140 ? 6.847 7.670 1.682 1.00 92.56 140 ILE A CA 1
ATOM 1147 C C . ILE A 1 140 ? 6.497 7.247 3.116 1.00 92.56 140 ILE A C 1
ATOM 1149 O O . ILE A 1 140 ? 5.333 6.955 3.407 1.00 92.56 140 ILE A O 1
ATOM 1153 N N . LEU A 1 141 ? 7.501 7.160 3.992 1.00 91.06 141 LEU A N 1
ATOM 1154 C CA . LEU A 1 141 ? 7.317 6.751 5.382 1.00 91.06 141 LEU A CA 1
ATOM 1155 C C . LEU A 1 141 ? 6.564 7.815 6.182 1.00 91.06 141 LEU A C 1
ATOM 1157 O O . LEU A 1 141 ? 5.658 7.452 6.928 1.00 91.06 141 LEU A O 1
ATOM 1161 N N . GLU A 1 142 ? 6.873 9.096 5.975 1.00 91.81 142 GLU A N 1
ATOM 1162 C CA . GLU A 1 142 ? 6.152 10.226 6.563 1.00 91.81 142 GLU A CA 1
ATOM 1163 C C . GLU A 1 142 ? 4.679 10.222 6.134 1.00 91.81 142 GLU A C 1
ATOM 1165 O O . GLU A 1 142 ? 3.813 10.244 7.003 1.00 91.81 142 GLU A O 1
ATOM 1170 N N . ASP A 1 143 ? 4.358 10.064 4.839 1.00 94.69 143 ASP A N 1
ATOM 1171 C CA . ASP A 1 143 ? 2.957 10.021 4.370 1.00 94.69 143 ASP A CA 1
ATOM 1172 C C . ASP A 1 143 ? 2.149 8.903 5.050 1.00 94.69 143 ASP A C 1
ATOM 1174 O O . ASP A 1 143 ? 0.991 9.086 5.445 1.00 94.69 143 ASP A O 1
ATOM 1178 N N . ALA A 1 144 ? 2.760 7.727 5.204 1.00 94.12 144 ALA A N 1
ATOM 1179 C CA . ALA A 1 144 ? 2.127 6.589 5.856 1.00 94.12 144 ALA A CA 1
ATOM 1180 C C . ALA A 1 144 ? 2.039 6.754 7.383 1.00 94.12 144 ALA A C 1
ATOM 1182 O O . ALA A 1 144 ? 1.017 6.391 7.976 1.00 94.12 144 ALA A O 1
ATOM 1183 N N . SER A 1 145 ? 3.070 7.318 8.018 1.00 92.06 145 SER A N 1
ATOM 1184 C CA . SER A 1 145 ? 3.104 7.576 9.460 1.00 92.06 145 SER A CA 1
ATOM 1185 C C . SER A 1 145 ? 2.111 8.669 9.867 1.00 92.06 145 SER A C 1
ATOM 1187 O O . SER A 1 145 ? 1.330 8.484 10.806 1.00 92.06 145 SER A O 1
ATOM 1189 N N . ASP A 1 146 ? 2.039 9.764 9.112 1.00 93.38 146 ASP A N 1
ATOM 1190 C CA . ASP A 1 146 ? 1.073 10.842 9.326 1.00 93.38 146 ASP A CA 1
ATOM 1191 C C . ASP A 1 146 ? -0.358 10.333 9.169 1.00 93.38 146 ASP A C 1
ATOM 1193 O O . ASP A 1 146 ? -1.211 10.574 10.030 1.00 93.38 146 ASP A O 1
ATOM 1197 N N . PHE A 1 147 ? -0.618 9.536 8.127 1.00 94.94 147 PHE A N 1
ATOM 1198 C CA . PHE A 1 147 ? -1.917 8.897 7.939 1.00 94.94 147 PHE A CA 1
ATOM 1199 C C . PHE A 1 147 ? -2.318 8.027 9.142 1.00 94.94 147 PHE A C 1
ATOM 1201 O O . PHE A 1 147 ? -3.451 8.118 9.628 1.00 94.94 147 PHE A O 1
ATOM 1208 N N . MET A 1 148 ? -1.397 7.204 9.651 1.00 91.81 148 MET A N 1
ATOM 1209 C CA . MET A 1 148 ? -1.627 6.380 10.841 1.00 91.81 148 MET A CA 1
ATOM 1210 C C . MET A 1 148 ? -1.869 7.235 12.088 1.00 91.81 148 MET A C 1
ATOM 1212 O O . MET A 1 148 ? -2.804 6.971 12.847 1.00 91.81 148 MET A O 1
ATOM 1216 N N . THR A 1 149 ? -1.084 8.295 12.267 1.00 90.88 149 THR A N 1
ATOM 1217 C CA . THR A 1 149 ? -1.207 9.252 13.370 1.00 90.88 149 THR A CA 1
ATOM 1218 C C . THR A 1 149 ? -2.573 9.934 13.379 1.00 90.88 149 THR A C 1
ATOM 1220 O O . THR A 1 149 ? -3.193 10.078 14.437 1.00 90.88 149 THR A O 1
ATOM 1223 N N . GLU A 1 150 ? -3.078 10.340 12.216 1.00 90.06 150 GLU A N 1
ATOM 1224 C CA . GLU A 1 150 ? -4.433 10.872 12.089 1.00 90.06 150 GLU A CA 1
ATOM 1225 C C . GLU A 1 150 ? -5.491 9.825 12.438 1.00 90.06 150 GLU A C 1
ATOM 1227 O O . GLU A 1 150 ? -6.461 10.129 13.138 1.00 90.06 150 GLU A O 1
ATOM 1232 N N . LEU A 1 151 ? -5.313 8.587 11.971 1.00 86.94 151 LEU A N 1
ATOM 1233 C CA . LEU A 1 151 ? -6.283 7.515 12.159 1.00 86.94 151 LEU A CA 1
ATOM 1234 C C . LEU A 1 151 ? -6.426 7.133 13.637 1.00 86.94 151 LEU A C 1
ATOM 1236 O O . LEU A 1 151 ? -7.549 7.042 14.131 1.00 86.94 151 LEU A O 1
ATOM 1240 N N . VAL A 1 152 ? -5.322 6.992 14.378 1.00 85.38 152 VAL A N 1
ATOM 1241 C CA . VAL A 1 152 ? -5.369 6.646 15.814 1.00 85.38 152 VAL A CA 1
ATOM 1242 C C . VAL A 1 152 ? -5.939 7.765 16.690 1.00 85.38 152 VAL A C 1
ATOM 1244 O O . VAL A 1 152 ? -6.429 7.497 17.789 1.00 85.38 152 VAL A O 1
ATOM 1247 N N . LYS A 1 153 ? -5.904 9.014 16.208 1.00 83.56 153 LYS A N 1
ATOM 1248 C CA . LYS A 1 153 ? -6.516 10.176 16.871 1.00 83.56 153 LYS A CA 1
ATOM 1249 C C . LYS A 1 153 ? -8.015 10.308 16.585 1.00 83.56 153 LYS A C 1
ATOM 1251 O O . LYS A 1 153 ? -8.688 11.055 17.293 1.00 83.56 153 LYS A O 1
ATOM 1256 N N . CYS A 1 154 ? -8.548 9.609 15.582 1.00 79.25 154 CYS A N 1
ATOM 1257 C CA . CYS A 1 154 ? -9.971 9.670 15.262 1.00 79.25 154 CYS A CA 1
ATOM 1258 C C . CYS A 1 154 ? -10.831 9.018 16.359 1.00 79.25 154 CYS A C 1
ATOM 1260 O O . CYS A 1 154 ? -10.462 8.022 16.992 1.00 79.25 154 CYS A O 1
ATOM 1262 N N . GLU A 1 155 ? -12.032 9.562 16.559 1.00 75.56 155 GLU A N 1
ATOM 1263 C CA . GLU A 1 155 ? -13.062 8.905 17.358 1.00 75.56 155 GLU A CA 1
ATOM 1264 C C . GLU A 1 155 ? -13.615 7.709 16.583 1.00 75.56 155 GLU A C 1
ATOM 1266 O O . GLU A 1 155 ? -14.407 7.848 15.655 1.00 75.56 155 GLU A O 1
ATOM 1271 N N . ILE A 1 156 ? -13.145 6.521 16.949 1.00 77.50 156 ILE A N 1
ATOM 1272 C CA . ILE A 1 156 ? -13.533 5.252 16.332 1.00 77.50 156 ILE A CA 1
ATOM 1273 C C . ILE A 1 156 ? -14.033 4.277 17.402 1.00 77.50 156 ILE A C 1
ATOM 1275 O O . ILE A 1 156 ? -13.741 4.440 18.595 1.00 77.50 156 ILE A O 1
ATOM 1279 N N . ALA A 1 157 ? -14.792 3.268 16.973 1.00 76.56 157 ALA A N 1
ATOM 1280 C CA . ALA A 1 157 ? -15.401 2.277 17.851 1.00 76.56 157 ALA A CA 1
ATOM 1281 C C . ALA A 1 157 ? -14.355 1.493 18.678 1.00 76.56 157 ALA A C 1
ATOM 1283 O O . ALA A 1 157 ? -13.202 1.317 18.278 1.00 76.56 157 ALA A O 1
ATOM 1284 N N . LEU A 1 158 ? -14.739 1.076 19.889 1.00 78.06 158 LEU A N 1
ATOM 1285 C CA . LEU A 1 158 ? -13.818 0.541 20.904 1.00 78.06 158 LEU A CA 1
ATOM 1286 C C . LEU A 1 158 ? -13.213 -0.826 20.535 1.00 78.06 158 LEU A C 1
ATOM 1288 O O . LEU A 1 158 ? -12.087 -1.138 20.938 1.00 78.06 158 LEU A O 1
ATOM 1292 N N . ASP A 1 159 ? -13.996 -1.640 19.840 1.00 78.62 159 ASP A N 1
ATOM 1293 C CA . ASP A 1 159 ? -13.619 -2.914 19.232 1.00 78.62 159 ASP A CA 1
ATOM 1294 C C . ASP A 1 159 ? -12.561 -2.699 18.151 1.00 78.62 159 ASP A C 1
ATOM 1296 O O . ASP A 1 159 ? -11.490 -3.295 18.210 1.00 78.62 159 ASP A O 1
ATOM 1300 N N . LEU A 1 160 ? -12.785 -1.737 17.263 1.00 76.75 160 LEU A N 1
ATOM 1301 C CA . LEU A 1 160 ? -11.826 -1.396 16.227 1.00 76.75 160 LEU A CA 1
ATOM 1302 C C . LEU A 1 160 ? -10.518 -0.828 16.806 1.00 76.75 160 LEU A C 1
ATOM 1304 O O . LEU A 1 160 ? -9.437 -1.201 16.364 1.00 76.75 160 LEU A O 1
ATOM 1308 N N . LYS A 1 161 ? -10.573 0.010 17.854 1.00 80.75 161 LYS A N 1
ATOM 1309 C CA . LYS A 1 161 ? -9.351 0.447 18.569 1.00 80.75 161 LYS A CA 1
ATOM 1310 C C . LYS A 1 161 ? -8.540 -0.731 19.108 1.00 80.75 161 LYS A C 1
ATOM 1312 O O . LYS A 1 161 ? -7.315 -0.657 19.140 1.00 80.75 161 LYS A O 1
ATOM 1317 N N . GLN A 1 162 ? -9.219 -1.781 19.572 1.00 81.75 162 GLN A N 1
ATOM 1318 C CA . GLN A 1 162 ? -8.568 -2.984 20.086 1.00 81.75 162 GLN A CA 1
ATOM 1319 C C . GLN A 1 162 ? -7.865 -3.749 18.964 1.00 81.75 162 GLN A C 1
ATOM 1321 O O . GLN A 1 162 ? -6.709 -4.126 19.123 1.00 81.75 162 GLN A O 1
ATOM 1326 N N . GLU A 1 163 ? -8.541 -3.924 17.832 1.00 80.81 163 GLU A N 1
ATOM 1327 C CA . GLU A 1 163 ? -7.980 -4.584 16.654 1.00 80.81 163 GLU A CA 1
ATOM 1328 C C . GLU A 1 163 ? -6.741 -3.841 16.136 1.00 80.81 163 GLU A C 1
ATOM 1330 O O . GLU A 1 163 ? -5.684 -4.445 15.957 1.00 80.81 163 GLU A O 1
ATOM 1335 N N . LEU A 1 164 ? -6.818 -2.510 16.031 1.00 80.94 164 LEU A N 1
ATOM 1336 C CA . LEU A 1 164 ? -5.672 -1.667 15.680 1.00 80.94 164 LEU A CA 1
ATOM 1337 C C . LEU A 1 164 ? -4.510 -1.832 16.661 1.00 80.94 164 LEU A C 1
ATOM 1339 O O . LEU A 1 164 ? -3.366 -1.996 16.247 1.00 80.94 164 LEU A O 1
ATOM 1343 N N . TYR A 1 165 ? -4.790 -1.819 17.964 1.00 85.00 165 TYR A N 1
ATOM 1344 C CA . TYR A 1 165 ? -3.767 -2.016 18.987 1.00 85.00 165 TYR A CA 1
ATOM 1345 C C . TYR A 1 165 ? -3.057 -3.369 18.822 1.00 85.00 165 TYR A C 1
ATOM 1347 O O . TYR A 1 165 ? -1.827 -3.432 18.851 1.00 85.00 165 TYR A O 1
ATOM 1355 N N . GLU A 1 166 ? -3.816 -4.443 18.605 1.00 84.50 166 GLU A N 1
ATOM 1356 C CA . GLU A 1 166 ? -3.281 -5.793 18.406 1.00 84.50 166 GLU A CA 1
ATOM 1357 C C . GLU A 1 166 ? -2.449 -5.905 17.124 1.00 84.50 166 GLU A C 1
ATOM 1359 O O . GLU A 1 166 ? -1.376 -6.515 17.149 1.00 84.50 166 GLU A O 1
ATOM 1364 N N . MET A 1 167 ? -2.878 -5.264 16.033 1.00 80.38 167 MET A N 1
ATOM 1365 C CA . MET A 1 167 ? -2.114 -5.195 14.785 1.00 80.38 167 MET A CA 1
ATOM 1366 C C . MET A 1 167 ? -0.773 -4.474 14.971 1.00 80.38 167 MET A C 1
ATOM 1368 O O . MET A 1 167 ? 0.268 -5.014 14.594 1.00 80.38 167 MET A O 1
ATOM 1372 N N . ILE A 1 168 ? -0.768 -3.296 15.607 1.00 82.00 168 ILE A N 1
ATOM 1373 C CA . ILE A 1 168 ? 0.462 -2.521 15.857 1.00 82.00 168 ILE A CA 1
ATOM 1374 C C . ILE A 1 168 ? 1.409 -3.293 16.787 1.00 82.00 168 ILE A C 1
ATOM 1376 O O . ILE A 1 168 ? 2.624 -3.311 16.580 1.00 82.00 168 ILE A O 1
ATOM 1380 N N . GLN A 1 169 ? 0.877 -3.983 17.799 1.00 83.00 169 GLN A N 1
ATOM 1381 C CA . GLN A 1 169 ? 1.687 -4.839 18.667 1.00 83.00 169 GLN A CA 1
ATOM 1382 C C . GLN A 1 169 ? 2.291 -6.031 17.923 1.00 83.00 169 GLN A C 1
ATOM 1384 O O . GLN A 1 169 ? 3.468 -6.349 18.124 1.00 83.00 169 GLN A O 1
ATOM 1389 N N . ALA A 1 170 ? 1.499 -6.707 17.087 1.00 78.94 170 ALA A N 1
ATOM 1390 C CA . ALA A 1 170 ? 1.977 -7.814 16.271 1.00 78.94 170 ALA A CA 1
ATOM 1391 C C . ALA A 1 170 ? 3.095 -7.348 15.331 1.00 78.94 170 ALA A C 1
ATOM 1393 O O . ALA A 1 170 ? 4.121 -8.026 15.234 1.00 78.94 170 ALA A O 1
ATOM 1394 N N . TYR A 1 171 ? 2.935 -6.160 14.735 1.00 73.06 171 TYR A N 1
ATOM 1395 C CA . TYR A 1 171 ? 3.970 -5.503 13.947 1.00 73.06 171 TYR A CA 1
ATOM 1396 C C . TYR A 1 171 ? 5.245 -5.304 14.761 1.00 73.06 171 TYR A C 1
ATOM 1398 O O . TYR A 1 171 ? 6.252 -5.920 14.434 1.00 73.06 171 TYR A O 1
ATOM 1406 N N . LEU A 1 172 ? 5.202 -4.548 15.863 1.00 75.38 172 LEU A N 1
ATOM 1407 C CA . LEU A 1 172 ? 6.383 -4.273 16.694 1.00 75.38 172 LEU A CA 1
ATOM 1408 C C . LEU A 1 172 ? 7.116 -5.540 17.150 1.00 75.38 172 LEU A C 1
ATOM 1410 O O . LEU A 1 172 ? 8.337 -5.538 17.282 1.00 75.38 172 LEU A O 1
ATOM 1414 N N . LYS A 1 173 ? 6.381 -6.629 17.397 1.00 77.44 173 LYS A N 1
ATOM 1415 C CA . LYS A 1 173 ? 6.965 -7.912 17.797 1.00 77.44 173 LYS A CA 1
ATOM 1416 C C . LYS A 1 173 ? 7.662 -8.635 16.642 1.00 77.44 173 LYS A C 1
ATOM 1418 O O . LYS A 1 173 ? 8.665 -9.310 16.869 1.00 77.44 173 LYS A O 1
ATOM 1423 N N . ALA A 1 174 ? 7.108 -8.555 15.436 1.00 69.25 174 ALA A N 1
ATOM 1424 C CA . ALA A 1 174 ? 7.687 -9.158 14.239 1.00 69.25 174 ALA A CA 1
ATOM 1425 C C . ALA A 1 174 ? 8.768 -8.280 13.590 1.00 69.25 174 ALA A C 1
ATOM 1427 O O . ALA A 1 174 ? 9.592 -8.770 12.816 1.00 69.25 174 ALA A O 1
ATOM 1428 N N . TRP A 1 175 ? 8.756 -6.992 13.912 1.00 67.31 175 TRP A N 1
ATOM 1429 C CA . TRP A 1 175 ? 9.592 -5.967 13.329 1.00 67.31 175 TRP A CA 1
ATOM 1430 C C . TRP A 1 175 ? 11.067 -6.169 13.686 1.00 67.31 175 TRP A C 1
ATOM 1432 O O . TRP A 1 175 ? 11.466 -6.233 14.850 1.00 67.31 175 TRP A O 1
ATOM 1442 N N . LYS A 1 176 ? 11.889 -6.276 12.641 1.00 65.81 176 LYS A N 1
ATOM 1443 C CA . LYS A 1 176 ? 13.351 -6.337 12.714 1.00 65.81 176 LYS A CA 1
ATOM 1444 C C . LYS A 1 176 ? 13.910 -5.171 11.904 1.00 65.81 176 LYS A C 1
ATOM 1446 O O . LYS A 1 176 ? 14.374 -5.389 10.783 1.00 65.81 176 LYS A O 1
ATOM 1451 N N . PRO A 1 177 ? 13.793 -3.937 12.413 1.00 61.81 177 PRO A N 1
ATOM 1452 C CA . PRO A 1 177 ? 14.216 -2.777 11.657 1.00 61.81 177 PRO A CA 1
ATOM 1453 C C . PRO A 1 177 ? 15.698 -2.834 11.365 1.00 61.81 177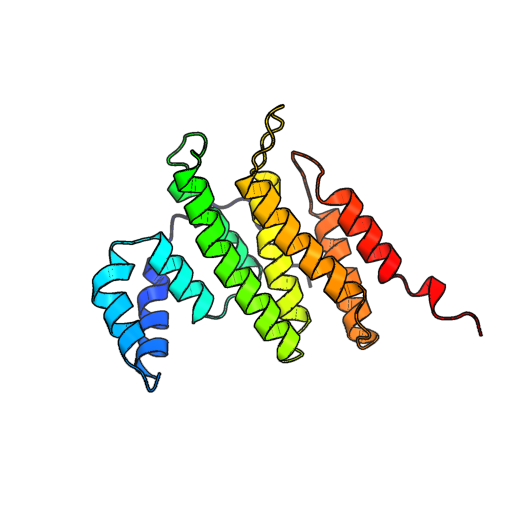 PRO A C 1
ATOM 1455 O O . PRO A 1 177 ? 16.491 -3.315 12.179 1.00 61.81 177 PRO A O 1
ATOM 1458 N N . ARG A 1 178 ? 16.056 -2.244 10.227 1.00 62.84 178 ARG A N 1
ATOM 1459 C CA . ARG A 1 178 ? 17.412 -1.758 10.038 1.00 62.84 178 ARG A CA 1
ATOM 1460 C C . ARG A 1 178 ? 17.540 -0.428 10.758 1.00 62.84 178 ARG A C 1
ATOM 1462 O O . ARG A 1 178 ? 18.205 -0.436 11.764 1.00 62.84 178 ARG A O 1
ATOM 1469 N N . CYS A 1 179 ? 16.830 0.640 10.400 1.00 63.06 179 CYS A N 1
ATOM 1470 C CA . CYS A 1 179 ? 17.104 1.994 10.920 1.00 63.06 179 CYS A CA 1
ATOM 1471 C C . CYS A 1 179 ? 16.283 2.479 12.141 1.00 63.06 179 CYS A C 1
ATOM 1473 O O . CYS A 1 179 ? 16.642 3.490 12.736 1.00 63.06 179 CYS A O 1
ATOM 1475 N N . GLY A 1 180 ? 15.241 1.766 12.581 1.00 67.69 180 GLY A N 1
ATOM 1476 C CA . GLY A 1 180 ? 14.508 2.057 13.826 1.00 67.69 180 GLY A CA 1
ATOM 1477 C C . GLY A 1 180 ? 13.549 3.256 13.777 1.00 67.69 180 GLY A C 1
ATOM 1478 O O . GLY A 1 180 ? 13.006 3.614 14.824 1.00 67.69 180 GLY A O 1
ATOM 1479 N N . TYR A 1 181 ? 13.334 3.833 12.591 1.00 69.38 181 TYR A N 1
ATOM 1480 C CA . TYR A 1 181 ? 12.502 5.013 12.333 1.00 69.38 181 TYR A CA 1
ATOM 1481 C C . TYR A 1 181 ? 11.091 4.855 12.927 1.00 69.38 181 TYR A C 1
ATOM 1483 O O . TYR A 1 181 ? 10.645 5.675 13.722 1.00 69.38 181 TYR A O 1
ATOM 1491 N N . MET A 1 182 ? 10.444 3.716 12.683 1.00 76.25 182 MET A N 1
ATOM 1492 C CA . MET A 1 182 ? 9.049 3.479 13.063 1.00 76.25 182 MET A CA 1
ATOM 1493 C C . MET A 1 182 ? 8.824 3.107 14.532 1.00 76.25 182 MET A C 1
ATOM 1495 O O . MET A 1 182 ? 7.673 2.959 14.954 1.00 76.25 182 MET A O 1
ATOM 1499 N N . LYS A 1 183 ? 9.884 2.923 15.337 1.00 78.25 183 LYS A N 1
ATOM 1500 C CA . LYS A 1 183 ? 9.715 2.466 16.730 1.00 78.25 183 LYS A CA 1
ATOM 1501 C C . LYS A 1 183 ? 8.951 3.494 17.549 1.00 78.25 183 LYS A C 1
ATOM 1503 O O . LYS A 1 183 ? 8.032 3.128 18.278 1.00 78.25 183 LYS A O 1
ATOM 1508 N N . GLY A 1 184 ? 9.391 4.750 17.451 1.00 81.81 184 GLY A N 1
ATOM 1509 C CA . GLY A 1 184 ? 8.843 5.863 18.219 1.00 81.81 184 GLY A CA 1
ATOM 1510 C C . GLY A 1 184 ? 7.367 6.045 17.907 1.00 81.81 184 GLY A C 1
ATOM 1511 O O . GLY A 1 184 ? 6.538 5.954 18.811 1.00 81.81 184 GLY A O 1
ATOM 1512 N N . ASP A 1 185 ? 7.045 6.159 16.621 1.00 85.44 185 ASP A N 1
ATOM 1513 C CA . ASP A 1 185 ? 5.680 6.352 16.134 1.00 85.44 185 ASP A CA 1
ATOM 1514 C C . ASP A 1 185 ? 4.752 5.218 16.578 1.00 85.44 185 ASP A C 1
ATOM 1516 O O . ASP A 1 185 ? 3.695 5.463 17.159 1.00 85.44 185 ASP A O 1
ATOM 1520 N N . CYS A 1 186 ? 5.176 3.958 16.429 1.00 83.81 186 CYS A N 1
ATOM 1521 C CA . CYS A 1 186 ? 4.378 2.817 16.880 1.00 83.81 186 CYS A CA 1
ATOM 1522 C C . CYS A 1 186 ? 4.138 2.830 18.399 1.00 83.81 186 CYS A C 1
ATOM 1524 O O . CYS A 1 186 ? 3.035 2.517 18.856 1.00 83.81 186 CYS A O 1
ATOM 1526 N N . GLU A 1 187 ? 5.142 3.191 19.204 1.00 86.19 187 GLU A N 1
ATOM 1527 C CA . GLU A 1 187 ? 4.976 3.337 20.654 1.00 86.19 187 GLU A CA 1
ATOM 1528 C C . GLU A 1 187 ? 4.008 4.476 21.010 1.00 86.19 187 GLU A C 1
ATOM 1530 O O . GLU A 1 187 ? 3.231 4.349 21.962 1.00 86.19 187 GLU A O 1
ATOM 1535 N N . GLU A 1 188 ? 4.025 5.583 20.268 1.00 87.56 188 GLU A N 1
ATOM 1536 C CA . GLU A 1 188 ? 3.085 6.692 20.444 1.00 87.56 188 GLU A CA 1
ATOM 1537 C C . GLU A 1 188 ? 1.655 6.314 20.059 1.00 87.56 188 GLU A C 1
ATOM 1539 O O . GLU A 1 188 ? 0.721 6.584 20.821 1.00 87.56 188 GLU A O 1
ATOM 1544 N N . TRP A 1 189 ? 1.474 5.612 18.943 1.00 89.62 189 TRP A N 1
ATOM 1545 C CA . TRP A 1 189 ? 0.172 5.104 18.518 1.00 89.62 189 TRP A CA 1
ATOM 1546 C C . TRP A 1 189 ? -0.414 4.129 19.534 1.00 89.62 189 TRP A C 1
ATOM 1548 O O . TRP A 1 189 ? -1.577 4.258 19.918 1.00 89.62 189 TRP A O 1
ATOM 1558 N N . LEU A 1 190 ? 0.394 3.200 20.054 1.00 87.25 190 LEU A N 1
ATOM 1559 C CA . LEU A 1 190 ? -0.044 2.292 21.114 1.00 87.25 190 LEU A CA 1
ATOM 1560 C C . LEU A 1 190 ? -0.446 3.044 22.385 1.00 87.25 190 LEU A C 1
ATOM 1562 O O . LEU A 1 190 ? -1.433 2.670 23.016 1.00 87.25 190 LEU A O 1
ATOM 1566 N N . LYS A 1 191 ? 0.266 4.115 22.762 1.00 86.62 191 LYS A N 1
ATOM 1567 C CA . LYS A 1 191 ? -0.124 4.972 23.899 1.00 86.62 191 LYS A CA 1
ATOM 1568 C C . LYS A 1 191 ? -1.439 5.708 23.642 1.00 86.62 191 LYS A C 1
ATOM 1570 O O . LYS A 1 191 ? -2.211 5.882 24.582 1.00 86.62 191 LYS A O 1
ATOM 1575 N N . ALA A 1 192 ? -1.691 6.147 22.408 1.00 84.62 192 ALA A N 1
ATOM 1576 C CA . ALA A 1 192 ? -2.941 6.803 22.024 1.00 84.62 192 ALA A CA 1
ATOM 1577 C C . ALA A 1 192 ? -4.136 5.831 22.039 1.00 84.62 192 ALA A C 1
ATOM 1579 O O . ALA A 1 192 ? -5.251 6.221 22.391 1.00 84.62 192 ALA A O 1
ATOM 1580 N N . LEU A 1 193 ? -3.891 4.560 21.709 1.00 83.12 193 LEU A N 1
ATOM 1581 C CA . LEU A 1 193 ? -4.895 3.496 21.699 1.00 83.12 193 LEU A CA 1
ATOM 1582 C C . LEU A 1 193 ? -5.085 2.803 23.068 1.00 83.12 193 LEU A C 1
ATOM 1584 O O . LEU A 1 193 ? -6.145 2.215 23.291 1.00 83.12 193 LEU A O 1
ATOM 1588 N N . ASP A 1 194 ? -4.113 2.865 23.997 1.00 77.88 194 ASP A N 1
ATOM 1589 C CA . ASP A 1 194 ? -4.210 2.230 25.327 1.00 77.88 194 ASP A CA 1
ATOM 1590 C C . ASP A 1 194 ? -5.339 2.863 26.172 1.00 77.88 194 ASP A C 1
ATOM 1592 O O . ASP A 1 194 ? -5.332 4.036 26.563 1.00 77.88 194 ASP A O 1
ATOM 1596 N N . LYS A 1 195 ? -6.323 2.020 26.496 1.00 61.53 195 LYS A N 1
ATOM 1597 C CA . LYS A 1 195 ? -7.581 2.341 27.183 1.00 61.53 195 LYS A CA 1
ATOM 1598 C C . LYS A 1 195 ? -7.415 2.810 28.633 1.00 61.53 195 LYS A C 1
ATOM 1600 O O . LYS A 1 195 ? -8.375 3.328 29.204 1.00 61.53 195 LYS A O 1
ATOM 1605 N N . ARG A 1 196 ? -6.226 2.713 29.242 1.00 53.59 196 ARG A N 1
ATOM 1606 C CA . ARG A 1 196 ? -5.992 3.162 30.635 1.00 53.59 196 ARG A CA 1
ATOM 1607 C C . ARG A 1 196 ? -6.138 4.673 30.868 1.00 53.59 196 ARG A C 1
ATOM 1609 O O . ARG A 1 196 ? -6.128 5.104 32.018 1.00 53.59 196 ARG A O 1
ATOM 1616 N N . ARG A 1 197 ? -6.311 5.481 29.815 1.00 48.19 197 ARG A N 1
ATOM 1617 C CA . ARG A 1 197 ? -6.613 6.923 29.915 1.00 48.19 197 ARG A CA 1
ATOM 1618 C C . ARG A 1 197 ? -8.086 7.301 29.712 1.00 48.19 197 ARG A C 1
ATOM 1620 O O . ARG A 1 197 ? -8.425 8.448 29.974 1.00 48.19 197 ARG A O 1
ATOM 1627 N N . PHE A 1 198 ? -8.958 6.376 29.302 1.00 48.00 198 PHE A N 1
ATOM 1628 C CA . PHE A 1 198 ? -10.344 6.702 28.917 1.00 48.00 198 PHE A CA 1
ATOM 1629 C C . PHE A 1 198 ? -11.405 6.372 29.980 1.00 48.00 198 PHE A C 1
ATOM 1631 O O . PHE A 1 198 ? -12.547 6.800 29.849 1.00 48.00 198 PHE A O 1
ATOM 1638 N N . PHE A 1 199 ? -11.031 5.687 31.065 1.00 39.25 199 PHE A N 1
ATOM 1639 C CA . PHE A 1 199 ? -11.890 5.472 32.234 1.00 39.25 199 PHE A CA 1
ATOM 1640 C C . PHE A 1 199 ? -11.244 6.075 33.486 1.00 39.25 199 PHE A C 1
ATOM 1642 O O . PHE A 1 199 ? -10.646 5.382 34.305 1.00 39.25 199 PHE A O 1
ATOM 1649 N N . LYS A 1 200 ? -11.363 7.396 33.624 1.00 34.94 200 LYS A N 1
ATOM 1650 C CA . LYS A 1 200 ? -11.503 8.033 34.936 1.00 34.94 200 LYS A CA 1
ATOM 1651 C C . LYS A 1 200 ? -12.924 8.581 35.004 1.00 34.94 200 LYS A C 1
ATOM 1653 O O . LYS A 1 200 ? -13.171 9.675 34.509 1.00 34.94 200 LYS A O 1
ATOM 1658 N N . TRP A 1 201 ? -13.827 7.789 35.565 1.00 38.72 201 TRP A N 1
ATOM 1659 C CA . TRP A 1 201 ? -15.082 8.257 36.141 1.00 38.72 201 TRP A CA 1
ATOM 1660 C C . TRP A 1 201 ? -15.103 7.785 37.586 1.00 38.72 201 TRP A C 1
ATOM 1662 O O . TRP A 1 201 ? -14.795 6.588 37.794 1.00 38.72 201 TRP A O 1
#

Radius of gyration: 17.96 Å; Cα contacts (8 Å, |Δi|>4): 160; chains: 1; bounding box: 43×29×61 Å

pLDDT: mean 81.94, std 16.26, range [30.97, 97.75]